Protein AF-A0A3S3P774-F1 (afdb_monomer)

Organism: NCBI:txid1965070

Foldseek 3Di:
DWDADVVDPPDTDDDDPDDDDDDPVVVVVVQVVLVPDPSRPDDDD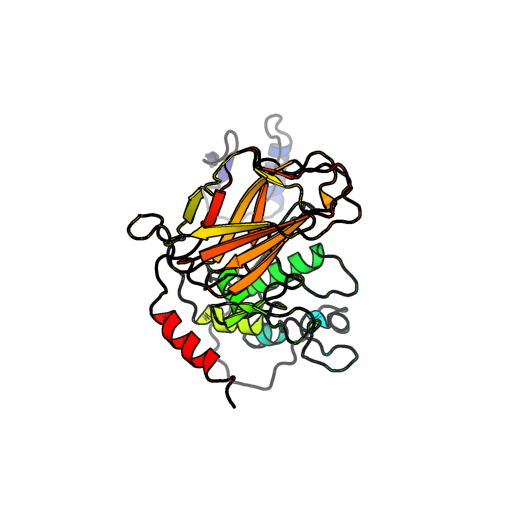DDDDDDDDDDDDPDDDDDDDPDDDPDPCVQVPCQQQNQDVPRDRLLHQNVVVLVSVVQDLPPPDQDQDDDPDDPPDLADRPDVPDDVSVSVVVVSVLVSSLPPAPPQLVLQQPQADAVNDDPPAWDAALQRQIQHQNRGRHHNHSNSSNVQSVVDDHADDKAKDKDWQDDPDAFPKDDDQDKDKRKDFDAQCPPDPRRDFFFQKKKKFFDKFKQAQLQKWKWKAAPSRDIDTQDHRDPPRRDRRHDDRDIGMDRSNGGHGRGTMMIMIIHGDDDNPIIMTGHDTIMIMTMDHNDGDPVVVVVSVVVVVVPPD

Structure (mmCIF, N/CA/C/O backbone):
data_AF-A0A3S3P774-F1
#
_entry.id   AF-A0A3S3P774-F1
#
loop_
_atom_site.group_PDB
_atom_site.id
_atom_site.type_symbol
_atom_site.label_atom_id
_atom_site.label_alt_id
_atom_site.label_comp_id
_atom_site.label_asym_id
_atom_site.label_entity_id
_atom_site.label_seq_id
_atom_site.pdbx_PDB_ins_code
_atom_site.Cartn_x
_atom_site.Cartn_y
_atom_site.Cartn_z
_atom_site.occupancy
_atom_site.B_iso_or_equiv
_atom_site.auth_seq_id
_atom_site.auth_comp_id
_atom_site.auth_asym_id
_atom_site.auth_atom_id
_atom_site.pdbx_PDB_model_num
ATOM 1 N N . MET A 1 1 ? 1.856 39.218 37.679 1.00 55.34 1 MET A N 1
ATOM 2 C CA . MET A 1 1 ? 3.284 38.903 37.472 1.00 55.34 1 MET A CA 1
ATOM 3 C C . MET A 1 1 ? 3.454 38.393 36.047 1.00 55.34 1 MET A C 1
ATOM 5 O O . MET A 1 1 ? 2.586 37.655 35.592 1.00 55.34 1 MET A O 1
ATOM 9 N N . ALA A 1 2 ? 4.490 38.834 35.331 1.00 65.19 2 ALA A N 1
ATOM 10 C CA . ALA A 1 2 ? 4.784 38.365 33.977 1.00 65.19 2 ALA A CA 1
ATOM 11 C C . ALA A 1 2 ? 5.703 37.142 34.055 1.00 65.19 2 ALA A C 1
ATOM 13 O O . ALA A 1 2 ? 6.730 37.198 34.728 1.00 65.19 2 ALA A O 1
ATOM 14 N N . ARG A 1 3 ? 5.339 36.048 33.389 1.00 70.31 3 ARG A N 1
ATOM 15 C CA . ARG A 1 3 ? 6.152 34.834 33.283 1.00 70.31 3 ARG A CA 1
ATOM 16 C C . ARG A 1 3 ? 6.437 34.571 31.811 1.00 70.31 3 ARG A C 1
ATOM 18 O O . ARG A 1 3 ? 5.506 34.553 31.014 1.00 70.31 3 ARG A O 1
ATOM 25 N N . GLN A 1 4 ? 7.704 34.391 31.448 1.00 67.25 4 GLN A N 1
ATOM 26 C CA . GLN A 1 4 ? 8.062 34.028 30.078 1.00 67.25 4 GLN A CA 1
ATOM 27 C C . GLN A 1 4 ? 7.538 32.626 29.763 1.00 67.25 4 GLN A C 1
ATOM 29 O O . GLN A 1 4 ? 7.658 31.727 30.600 1.00 67.25 4 GLN A O 1
ATOM 34 N N . ILE A 1 5 ? 6.948 32.453 28.582 1.00 72.75 5 ILE A N 1
ATOM 35 C CA . ILE A 1 5 ? 6.511 31.139 28.114 1.00 72.75 5 ILE A CA 1
ATOM 36 C C . ILE A 1 5 ? 7.769 30.378 27.677 1.00 72.75 5 ILE A C 1
ATOM 38 O O . ILE A 1 5 ? 8.476 30.878 26.799 1.00 72.75 5 ILE A O 1
ATOM 42 N N . PRO A 1 6 ? 8.091 29.224 28.288 1.00 62.66 6 PRO A N 1
ATOM 43 C CA . PRO A 1 6 ? 9.372 28.554 28.070 1.00 62.66 6 PRO A CA 1
ATOM 44 C C . PRO A 1 6 ? 9.648 28.211 26.604 1.00 62.66 6 PRO A C 1
ATOM 46 O O . PRO A 1 6 ? 10.793 28.304 26.174 1.00 62.66 6 PRO A O 1
ATOM 49 N N . GLU A 1 7 ? 8.617 27.862 25.828 1.00 72.06 7 GLU A N 1
ATOM 50 C CA . GLU A 1 7 ? 8.780 27.477 24.423 1.00 72.06 7 GLU A CA 1
ATOM 51 C C . GLU A 1 7 ? 8.963 28.662 23.456 1.00 72.06 7 GLU A C 1
ATOM 53 O O . GLU A 1 7 ? 9.273 28.444 22.285 1.00 72.06 7 GLU A O 1
ATOM 58 N N . PHE A 1 8 ? 8.788 29.914 23.906 1.00 65.44 8 PHE A N 1
ATOM 59 C CA . PHE A 1 8 ? 8.787 31.083 23.022 1.00 65.44 8 PHE A CA 1
ATOM 60 C C . PHE A 1 8 ? 9.627 32.242 23.574 1.00 65.44 8 PHE A C 1
ATOM 62 O O . PHE A 1 8 ? 9.262 32.931 24.533 1.00 65.44 8 PHE A O 1
ATOM 69 N N . GLU A 1 9 ? 10.744 32.535 22.904 1.00 64.00 9 GLU A N 1
ATOM 70 C CA . GLU A 1 9 ? 11.527 33.733 23.202 1.00 64.00 9 GLU A CA 1
ATOM 71 C C . GLU A 1 9 ? 10.686 35.002 22.993 1.00 64.00 9 GLU A C 1
ATOM 73 O O . GLU A 1 9 ? 9.951 35.142 22.012 1.00 64.00 9 GLU A O 1
ATOM 78 N N . ARG A 1 10 ? 10.793 35.941 23.942 1.00 68.62 10 ARG A N 1
ATOM 79 C CA . ARG A 1 10 ? 10.091 37.240 23.952 1.00 68.62 10 ARG A CA 1
ATOM 80 C C . ARG A 1 10 ? 8.559 37.177 24.070 1.00 68.62 10 ARG A C 1
ATOM 82 O O . ARG A 1 10 ? 7.903 38.186 23.817 1.00 68.62 10 ARG A O 1
ATOM 89 N N . HIS A 1 11 ? 7.991 36.050 24.499 1.00 66.12 11 HIS A N 1
ATOM 90 C CA . HIS A 1 11 ? 6.559 35.926 24.789 1.00 66.12 11 HIS A CA 1
ATOM 91 C C . HIS A 1 11 ? 6.326 35.717 26.286 1.00 66.12 11 HIS A C 1
ATOM 93 O O . HIS A 1 11 ? 6.968 34.881 26.922 1.00 66.12 11 HIS A O 1
ATOM 99 N N . TYR A 1 12 ? 5.396 36.482 26.857 1.00 74.81 12 TYR A N 1
ATOM 100 C CA . TYR A 1 12 ? 5.149 36.506 28.296 1.00 74.81 12 TYR A CA 1
ATOM 101 C C . TYR A 1 12 ? 3.659 36.355 28.589 1.00 74.81 12 TYR A C 1
ATOM 103 O O . TYR A 1 12 ? 2.824 37.030 27.990 1.00 74.81 12 TYR A O 1
ATOM 111 N N . THR A 1 13 ? 3.332 35.498 29.552 1.00 62.25 13 THR A N 1
ATOM 112 C CA . THR A 1 13 ? 1.992 35.383 30.125 1.00 62.25 13 THR A CA 1
ATOM 113 C C . THR A 1 13 ? 1.919 36.220 31.391 1.00 62.25 13 THR A C 1
ATOM 115 O O . THR A 1 13 ? 2.748 36.092 32.294 1.00 62.25 13 THR A O 1
ATOM 118 N N . PHE A 1 14 ? 0.899 37.063 31.488 1.00 63.69 14 PHE A N 1
ATOM 119 C CA . PHE A 1 14 ? 0.634 37.850 32.684 1.00 63.69 14 PHE A CA 1
ATOM 120 C C . PHE A 1 14 ? -0.453 37.156 33.498 1.00 63.69 14 PHE A C 1
ATOM 122 O O . PHE A 1 14 ? -1.590 37.049 33.053 1.00 63.69 14 PHE A O 1
ATOM 129 N N . VAL A 1 15 ? -0.106 36.683 34.697 1.00 57.94 15 VAL A N 1
ATOM 130 C CA . VAL A 1 15 ? -1.065 36.042 35.612 1.00 57.94 15 VAL A CA 1
ATOM 131 C C . VAL A 1 15 ? -1.220 36.896 36.871 1.00 57.94 15 VAL A C 1
ATOM 133 O O . VAL A 1 15 ? -0.237 37.415 37.416 1.00 57.94 15 VAL A O 1
ATOM 136 N N . LYS A 1 16 ? -2.466 37.088 37.319 1.00 52.50 16 LYS A N 1
ATOM 137 C CA . LYS A 1 16 ? -2.809 37.819 38.550 1.00 52.50 16 LYS A CA 1
ATOM 138 C C . LYS A 1 16 ? -2.574 36.925 39.775 1.00 52.50 16 LYS A C 1
ATOM 140 O O . LYS A 1 16 ? -2.867 35.739 39.733 1.00 52.50 16 LYS A O 1
ATOM 145 N N . LEU A 1 17 ? -2.078 37.508 40.868 1.00 51.59 17 LEU A N 1
ATOM 146 C CA . LEU A 1 17 ? -1.785 36.807 42.129 1.00 51.59 17 LEU A CA 1
ATOM 147 C C . LEU A 1 17 ? -2.941 36.844 43.154 1.00 51.59 17 LEU A C 1
ATOM 149 O O . LEU A 1 17 ? -2.740 36.442 44.292 1.00 51.59 17 LEU A O 1
ATOM 153 N N . SER A 1 18 ? -4.147 37.310 42.799 1.00 46.97 18 SER A N 1
ATOM 154 C CA . SER A 1 18 ? -5.275 37.345 43.747 1.00 46.97 18 SER A CA 1
ATOM 155 C C . SER A 1 18 ? -6.658 37.144 43.115 1.00 46.97 18 SER A C 1
ATOM 157 O O . SER A 1 18 ? -7.009 37.726 42.081 1.00 46.97 18 SER A O 1
ATOM 159 N N . SER A 1 19 ? -7.434 36.296 43.791 1.00 48.59 19 SER A N 1
ATOM 160 C CA . SER A 1 19 ? -8.770 35.789 43.479 1.00 48.59 19 SER A CA 1
ATOM 161 C C . SER A 1 19 ? -9.869 36.792 43.843 1.00 48.59 19 SER A C 1
ATOM 163 O O . SER A 1 19 ? -10.338 36.840 44.975 1.00 48.59 19 SER A O 1
ATOM 165 N N . GLY A 1 20 ? -10.290 37.589 42.866 1.00 47.41 20 GLY A N 1
ATOM 166 C CA . GLY A 1 20 ? -11.492 38.420 42.946 1.00 47.41 20 GLY A CA 1
ATOM 167 C C . GLY A 1 20 ? -11.932 38.798 41.536 1.00 47.41 20 GLY A C 1
ATOM 168 O O . GLY A 1 20 ? -11.105 39.313 40.770 1.00 47.41 20 GLY A O 1
ATOM 169 N N . SER A 1 21 ? -13.182 38.477 41.181 1.00 43.91 21 SER A N 1
ATOM 170 C CA . SER A 1 21 ? -13.766 38.743 39.861 1.00 43.91 21 SER A CA 1
ATOM 171 C C . SER A 1 21 ? -13.941 40.244 39.654 1.00 43.91 21 SER A C 1
ATOM 173 O O . SER A 1 21 ? -14.474 40.926 40.526 1.00 43.91 21 SER A O 1
ATOM 175 N N . ARG A 1 22 ? -13.505 40.755 38.502 1.00 49.81 22 ARG A N 1
ATOM 176 C CA . ARG A 1 22 ? -13.754 42.140 38.083 1.00 49.81 22 ARG A CA 1
ATOM 177 C C . ARG A 1 22 ? -14.775 42.169 36.950 1.00 49.81 22 ARG A C 1
ATOM 179 O O . ARG A 1 22 ? -14.773 41.268 36.114 1.00 49.81 22 ARG A O 1
ATOM 186 N N . ASN A 1 23 ? -15.606 43.210 36.945 1.00 48.81 23 ASN A N 1
ATOM 187 C CA . ASN A 1 23 ? -16.561 43.520 35.881 1.00 48.81 23 ASN A CA 1
ATOM 188 C C . ASN A 1 23 ? -15.828 43.882 34.574 1.00 48.81 23 ASN A C 1
ATOM 190 O O . ASN A 1 23 ? -14.732 44.443 34.607 1.00 48.81 23 ASN A O 1
ATOM 194 N N . GLU A 1 24 ? -16.453 43.584 33.430 1.00 46.44 24 GLU A N 1
ATOM 195 C CA . GLU A 1 24 ? -15.897 43.748 32.070 1.00 46.44 24 GLU A CA 1
ATOM 196 C C . GLU A 1 24 ? -15.331 45.147 31.768 1.00 46.44 24 GLU A C 1
ATOM 198 O O . GLU A 1 24 ? -14.384 45.273 30.990 1.00 46.44 24 GLU A O 1
ATOM 203 N N . SER A 1 25 ? -15.838 46.197 32.416 1.00 47.88 25 SER A N 1
ATOM 204 C CA . SER A 1 25 ? -15.388 47.576 32.203 1.00 47.88 25 SER A CA 1
ATOM 205 C C . SER A 1 25 ? -13.931 47.825 32.623 1.00 47.88 25 SER A C 1
ATOM 207 O O . SER A 1 25 ? -13.221 48.548 31.925 1.00 47.88 25 SER A O 1
ATOM 209 N N . GLU A 1 26 ? -13.434 47.177 33.686 1.00 50.12 26 GLU A N 1
ATOM 210 C CA . GLU A 1 26 ? -12.048 47.345 34.169 1.00 50.12 26 GLU A CA 1
ATOM 211 C C . GLU A 1 26 ? -11.008 46.576 33.325 1.00 50.12 26 GLU A C 1
ATOM 213 O O . GLU A 1 26 ? -9.809 46.855 33.400 1.00 50.12 26 GLU A O 1
ATOM 218 N N . ILE A 1 27 ? -11.444 45.601 32.516 1.00 53.09 27 ILE A N 1
ATOM 219 C CA . ILE A 1 27 ? -10.574 44.779 31.654 1.00 53.09 27 ILE A CA 1
ATOM 220 C C . ILE A 1 27 ? -10.179 45.538 30.374 1.00 53.09 27 ILE A C 1
ATOM 222 O O . ILE A 1 27 ? -9.081 45.321 29.840 1.00 53.09 27 ILE A O 1
ATOM 226 N N . SER A 1 28 ? -11.041 46.445 29.900 1.00 55.66 28 SER A N 1
ATOM 227 C CA . SER A 1 28 ? -10.775 47.244 28.695 1.00 55.66 28 SER A CA 1
ATOM 228 C C . SER A 1 28 ? -9.602 48.210 28.895 1.00 55.66 28 SER A C 1
ATOM 230 O O . SER A 1 28 ? -8.653 48.181 28.114 1.00 55.66 28 SER A O 1
ATOM 232 N N . ASP A 1 29 ? -9.568 48.938 30.015 1.00 57.09 29 ASP A N 1
ATOM 233 C CA . ASP A 1 29 ? -8.607 50.024 30.245 1.00 57.09 29 ASP A CA 1
ATOM 234 C C . ASP A 1 29 ? -7.144 49.533 30.313 1.00 57.09 29 ASP A C 1
ATOM 236 O O . ASP A 1 29 ? -6.229 50.123 29.736 1.00 57.09 29 ASP A O 1
ATOM 240 N N . TYR A 1 30 ? -6.899 48.375 30.936 1.00 60.09 30 TYR A N 1
ATOM 241 C CA . TYR A 1 30 ? -5.551 47.790 30.989 1.00 60.09 30 TYR A CA 1
ATOM 242 C C . TYR A 1 30 ? -5.101 47.215 29.638 1.00 60.09 30 TYR A C 1
ATOM 244 O O . TYR A 1 30 ? -3.937 47.334 29.248 1.00 60.09 30 TYR A O 1
ATOM 252 N N . SER A 1 31 ? -6.029 46.607 28.903 1.00 61.69 31 SER A N 1
ATOM 253 C CA . SER A 1 31 ? -5.743 46.003 27.600 1.00 61.69 31 SER A CA 1
ATOM 254 C C . SER A 1 31 ? -5.515 47.059 26.524 1.00 61.69 31 SER A C 1
ATOM 256 O O . SER A 1 31 ? -4.662 46.883 25.656 1.00 61.69 31 SER A O 1
ATOM 258 N N . ASP A 1 32 ? -6.220 48.185 26.611 1.00 65.69 32 ASP A N 1
ATOM 259 C CA . ASP A 1 32 ? -6.052 49.312 25.700 1.00 65.69 32 ASP A CA 1
ATOM 260 C C . ASP A 1 32 ? -4.733 50.048 25.943 1.00 65.69 32 ASP A C 1
ATOM 262 O O . ASP A 1 32 ? -4.097 50.500 24.989 1.00 65.69 32 ASP A O 1
ATOM 266 N N . ARG A 1 33 ? -4.249 50.094 27.192 1.00 69.69 33 ARG A N 1
ATOM 267 C CA . ARG A 1 33 ? -2.889 50.564 27.499 1.00 69.69 33 ARG A CA 1
ATOM 268 C C . ARG A 1 33 ? -1.814 49.655 26.903 1.00 69.69 33 ARG A C 1
ATOM 270 O O . ARG A 1 33 ? -0.844 50.165 26.353 1.00 69.69 33 ARG A O 1
ATOM 277 N N . LEU A 1 34 ? -1.999 48.333 26.957 1.00 67.44 34 LEU A N 1
ATOM 278 C CA . LEU A 1 34 ? -1.062 47.368 26.368 1.00 67.44 34 LEU A CA 1
ATOM 279 C C . LEU A 1 34 ? -1.058 47.405 24.836 1.00 67.44 34 LEU A C 1
ATOM 281 O O . LEU A 1 34 ? 0.006 47.311 24.237 1.00 67.44 34 LEU A O 1
ATOM 285 N N . LYS A 1 35 ? -2.217 47.593 24.194 1.00 70.00 35 LYS A N 1
ATOM 286 C CA . LYS A 1 35 ? -2.303 47.776 22.733 1.00 70.00 35 LYS A CA 1
ATOM 287 C C . LYS A 1 35 ? -1.605 49.050 22.245 1.00 70.00 35 LYS A C 1
ATOM 289 O O . LYS A 1 35 ? -1.215 49.111 21.085 1.00 70.00 35 LYS A O 1
ATOM 294 N N . LYS A 1 36 ? -1.482 50.068 23.102 1.00 72.31 36 LYS A N 1
ATOM 295 C CA . LYS A 1 36 ? -0.839 51.352 22.781 1.00 72.31 36 LYS A CA 1
ATOM 296 C C . LYS A 1 36 ? 0.671 51.366 23.051 1.00 72.31 36 LYS A C 1
ATOM 298 O O . LYS A 1 36 ? 1.331 52.328 22.668 1.00 72.31 36 LYS A O 1
ATOM 303 N N . ASP A 1 37 ? 1.225 50.343 23.700 1.00 74.81 37 ASP A N 1
ATOM 304 C CA . ASP A 1 37 ? 2.660 50.268 23.980 1.00 74.81 37 ASP A CA 1
ATOM 305 C C . ASP A 1 37 ? 3.438 49.839 22.725 1.00 74.81 37 ASP A C 1
ATOM 307 O O . ASP A 1 37 ? 3.196 48.779 22.149 1.00 74.81 37 ASP A O 1
ATOM 311 N N . VAL A 1 38 ? 4.419 50.651 22.321 1.00 73.62 38 VAL A N 1
ATOM 312 C CA . VAL A 1 38 ? 5.233 50.469 21.104 1.00 73.62 38 VAL A CA 1
ATOM 313 C C . VAL A 1 38 ? 6.001 49.137 21.100 1.00 73.62 38 VAL A C 1
ATOM 315 O O . VAL A 1 38 ? 6.367 48.627 20.041 1.00 73.62 38 VAL A O 1
ATOM 318 N N . LYS A 1 39 ? 6.248 48.543 22.275 1.00 73.19 39 LYS A N 1
ATOM 319 C CA . LYS A 1 39 ? 6.945 47.253 22.401 1.00 73.19 39 LYS A CA 1
ATOM 320 C C . LYS A 1 39 ? 6.016 46.042 22.253 1.00 73.19 39 LYS A C 1
ATOM 322 O O . LYS A 1 39 ? 6.512 44.922 22.116 1.00 73.19 39 LYS A O 1
ATOM 327 N N . VAL A 1 40 ? 4.697 46.234 22.266 1.00 67.81 40 VAL A N 1
ATOM 328 C CA . VAL A 1 40 ? 3.702 45.156 22.220 1.00 67.81 40 VAL A CA 1
ATOM 329 C C . VAL A 1 40 ? 3.176 44.995 20.795 1.00 67.81 40 VAL A C 1
ATOM 331 O O . VAL A 1 40 ? 2.468 45.844 20.270 1.00 67.81 40 VAL A O 1
ATOM 334 N N . LYS A 1 41 ? 3.508 43.869 20.151 1.00 69.38 41 LYS A N 1
ATOM 335 C CA . LYS A 1 41 ? 3.099 43.607 18.758 1.00 69.38 41 LYS A CA 1
ATOM 336 C C . LYS A 1 41 ? 1.642 43.156 18.610 1.00 69.38 41 LYS A C 1
ATOM 338 O O . LYS A 1 41 ? 1.055 43.371 17.555 1.00 69.38 41 LYS A O 1
ATOM 343 N N . LYS A 1 42 ? 1.078 42.476 19.617 1.00 66.00 42 LYS A N 1
ATOM 344 C CA . LYS A 1 42 ? -0.280 41.910 19.568 1.00 66.00 42 LYS A CA 1
ATOM 345 C C . LYS A 1 42 ? -0.803 41.597 20.974 1.00 66.00 42 LYS A C 1
ATOM 347 O O . LYS A 1 42 ? -0.035 41.149 21.821 1.00 66.00 42 LYS A O 1
ATOM 352 N N . VAL A 1 43 ? -2.105 41.793 21.193 1.00 66.19 43 VAL A N 1
ATOM 353 C CA . VAL A 1 43 ? -2.821 41.446 22.434 1.00 66.19 43 VAL A CA 1
ATOM 354 C C . VAL A 1 43 ? -4.122 40.730 22.063 1.00 66.19 43 VAL A C 1
ATOM 356 O O . VAL A 1 43 ? -4.907 41.274 21.288 1.00 66.19 43 VAL A O 1
ATOM 359 N N . GLU A 1 44 ? -4.359 39.536 22.609 1.00 62.75 44 GLU A N 1
ATOM 360 C CA . GLU A 1 44 ? -5.592 38.753 22.421 1.00 62.75 44 GLU A CA 1
ATOM 361 C C . GLU A 1 44 ? -6.145 38.278 23.771 1.00 62.75 44 GLU A C 1
ATOM 363 O O . GLU A 1 44 ? -5.382 37.915 24.668 1.00 62.75 44 GLU A O 1
ATOM 368 N N . TYR A 1 45 ? -7.473 38.275 23.912 1.00 59.22 45 TYR A N 1
ATOM 369 C CA . TYR A 1 45 ? -8.152 37.766 25.105 1.00 59.22 45 TYR A CA 1
ATOM 370 C C . TYR A 1 45 ? -8.356 36.255 25.008 1.00 59.22 45 TYR A C 1
ATOM 372 O O . TYR A 1 45 ? -8.808 35.753 23.981 1.00 59.22 45 TYR A O 1
ATOM 380 N N . GLN A 1 46 ? -8.093 35.537 26.098 1.00 49.97 46 GLN A N 1
ATOM 381 C CA . GLN A 1 46 ? -8.481 34.134 26.225 1.00 49.97 46 GLN A CA 1
ATOM 382 C C . GLN A 1 46 ? -9.815 34.034 26.968 1.00 49.97 46 GLN A C 1
ATOM 384 O O . GLN A 1 46 ? -9.932 34.498 28.102 1.00 49.97 46 GLN A O 1
ATOM 389 N N . THR A 1 47 ? -10.818 33.416 26.348 1.00 48.50 47 THR A N 1
ATOM 390 C CA . THR A 1 47 ? -12.080 33.047 27.000 1.00 48.50 47 THR A CA 1
ATOM 391 C C . THR A 1 47 ? -11.973 31.650 27.606 1.00 48.50 47 THR A C 1
ATOM 393 O O . THR A 1 47 ? -11.519 30.699 26.969 1.00 48.50 47 THR A O 1
ATOM 396 N N . GLN A 1 48 ? -12.392 31.514 28.864 1.00 43.38 48 GLN A N 1
ATOM 397 C CA . GLN A 1 48 ? -12.428 30.227 29.550 1.00 43.38 48 GLN A CA 1
ATOM 398 C C . GLN A 1 48 ? -13.600 29.389 29.019 1.00 43.38 48 GLN A C 1
ATOM 400 O O . GLN A 1 48 ? -14.760 29.747 29.205 1.00 43.38 48 GLN A O 1
ATOM 405 N N . VAL A 1 49 ? -13.310 28.248 28.391 1.00 48.91 49 VAL A N 1
ATOM 406 C CA . VAL A 1 49 ? -14.335 27.259 28.022 1.00 48.91 49 VAL A CA 1
ATOM 407 C C . VAL A 1 49 ? -14.632 26.396 29.249 1.00 48.91 49 VAL A C 1
ATOM 409 O O . VAL A 1 49 ? -13.789 25.613 29.689 1.00 48.91 49 VAL A O 1
ATOM 412 N N . VAL A 1 50 ? -15.821 26.550 29.833 1.00 38.91 50 VAL A N 1
ATOM 413 C CA . VAL A 1 50 ? -16.256 25.756 30.992 1.00 38.91 50 VAL A CA 1
ATOM 414 C C . VAL A 1 50 ? -16.820 24.421 30.507 1.00 38.91 50 VAL A C 1
ATOM 416 O O . VAL A 1 50 ? -17.773 24.373 29.734 1.00 38.91 50 VAL A O 1
ATOM 419 N N . ARG A 1 51 ? -16.219 23.317 30.959 1.00 44.19 51 ARG A N 1
ATOM 420 C CA . ARG A 1 51 ? -16.649 21.955 30.626 1.00 44.19 51 ARG A CA 1
ATOM 421 C C . ARG A 1 51 ? -17.699 21.481 31.630 1.00 44.19 51 ARG A C 1
ATOM 423 O O . ARG A 1 51 ? -17.362 21.200 32.778 1.00 44.19 51 ARG A O 1
ATOM 430 N N . GLU A 1 52 ? -18.947 21.321 31.198 1.00 37.72 52 GLU A N 1
ATOM 431 C CA . GLU A 1 52 ? -19.949 20.583 31.977 1.00 37.72 52 GLU A CA 1
ATOM 432 C C . GLU A 1 52 ? -19.648 19.077 31.940 1.00 37.72 52 GLU A C 1
ATOM 434 O O . GLU A 1 52 ? -19.627 18.444 30.881 1.00 37.72 52 GLU A O 1
ATOM 439 N N . LYS A 1 53 ? -19.433 18.474 33.115 1.00 35.34 53 LYS A N 1
ATOM 440 C CA . LYS A 1 53 ? -19.507 17.018 33.279 1.00 35.34 53 LYS A CA 1
ATOM 441 C C . LYS A 1 53 ? -20.979 16.625 33.376 1.00 35.34 53 LYS A C 1
ATOM 443 O O . LYS A 1 53 ? -21.626 16.941 34.370 1.00 35.34 53 LYS A O 1
ATOM 448 N N . ARG A 1 54 ? -21.501 15.888 32.390 1.00 40.19 54 ARG A N 1
ATOM 449 C CA . ARG A 1 54 ? -22.792 15.209 32.556 1.00 40.19 54 ARG A CA 1
ATOM 450 C C . ARG A 1 54 ? -22.632 14.007 33.484 1.00 40.19 54 ARG A C 1
ATOM 452 O O . ARG A 1 54 ? -21.721 13.197 33.342 1.00 40.19 54 ARG A O 1
ATOM 459 N N . VAL A 1 55 ? -23.521 13.997 34.465 1.00 38.81 55 VAL A N 1
ATOM 460 C CA . VAL A 1 55 ? -23.631 13.104 35.615 1.00 38.81 55 VAL A CA 1
ATOM 461 C C . VAL A 1 55 ? -23.988 11.677 35.179 1.00 38.81 55 VAL A C 1
ATOM 463 O O . VAL A 1 55 ? -24.674 11.481 34.178 1.00 38.81 55 VAL A O 1
ATOM 466 N N . ASN A 1 56 ? -23.523 10.696 35.960 1.00 40.34 56 ASN A N 1
ATOM 467 C CA . ASN A 1 56 ? -23.919 9.287 35.911 1.00 40.34 56 ASN A CA 1
ATOM 468 C C . ASN A 1 56 ? -25.427 9.106 35.684 1.00 40.34 56 ASN A C 1
ATOM 470 O O . ASN A 1 56 ? -26.244 9.591 36.463 1.00 40.34 56 ASN A O 1
ATOM 474 N N . GLY A 1 57 ? -25.775 8.315 34.673 1.00 34.91 57 GLY A N 1
ATOM 475 C CA . GLY A 1 57 ? -27.147 7.919 34.392 1.00 34.91 57 GLY A CA 1
ATOM 476 C C . GLY A 1 57 ? -27.184 6.654 33.550 1.00 34.91 57 GLY A C 1
ATOM 477 O O . GLY A 1 57 ? -27.460 6.707 32.358 1.00 34.91 57 GLY A O 1
ATOM 478 N N . TYR A 1 58 ? -26.920 5.503 34.173 1.00 40.84 58 TYR A N 1
ATOM 479 C CA . TYR A 1 58 ? -27.467 4.239 33.685 1.00 40.84 58 TYR A CA 1
ATOM 480 C C . TYR A 1 58 ? -28.996 4.338 33.780 1.00 40.84 58 TYR A C 1
ATOM 482 O O . TYR A 1 58 ? -29.584 4.040 34.817 1.00 40.84 58 TYR A O 1
ATOM 490 N N . THR A 1 59 ? -29.656 4.776 32.711 1.00 35.03 59 THR A N 1
ATOM 491 C CA . THR A 1 59 ? -31.116 4.725 32.600 1.00 35.03 59 THR A CA 1
ATOM 492 C C . THR A 1 59 ? -31.528 3.967 31.344 1.00 35.03 59 THR A C 1
ATOM 494 O O . THR A 1 59 ? -31.387 4.418 30.216 1.00 35.03 59 THR A O 1
ATOM 497 N N . LYS A 1 60 ? -32.027 2.756 31.616 1.00 34.22 60 LYS A N 1
ATOM 498 C CA . LYS A 1 60 ? -33.062 1.988 30.911 1.00 34.22 60 LYS A CA 1
ATOM 499 C C . LYS A 1 60 ? -33.137 2.138 29.385 1.00 34.22 60 LYS A C 1
ATOM 501 O O . LYS A 1 60 ? -33.642 3.120 28.852 1.00 34.22 60 LYS A O 1
ATOM 506 N N . ARG A 1 61 ? -32.806 1.020 28.721 1.00 48.22 61 ARG A N 1
ATOM 507 C CA . ARG A 1 61 ? -33.300 0.606 27.397 1.00 48.22 61 ARG A CA 1
ATOM 508 C C . ARG A 1 61 ? -34.721 1.130 27.150 1.00 48.22 61 ARG A C 1
ATOM 510 O O . ARG A 1 61 ? -35.682 0.602 27.703 1.00 48.22 61 ARG A O 1
ATOM 517 N N . SER A 1 62 ? -34.850 2.123 26.280 1.00 37.41 62 SER A N 1
ATOM 518 C CA . SER A 1 62 ? -36.116 2.477 25.651 1.00 37.41 62 SER A CA 1
ATOM 519 C C . SER A 1 62 ? -35.861 2.743 24.167 1.00 37.41 62 SER A C 1
ATOM 521 O O . SER A 1 62 ? -34.911 3.428 23.811 1.00 37.41 62 SER A O 1
ATOM 523 N N . ARG A 1 63 ? -36.658 2.055 23.339 1.00 40.38 63 ARG A N 1
ATOM 524 C CA . ARG A 1 63 ? -36.969 2.270 21.914 1.00 40.38 63 ARG A CA 1
ATOM 525 C C . ARG A 1 63 ? -35.904 2.983 21.070 1.00 40.38 63 ARG A C 1
ATOM 527 O O . ARG A 1 63 ? -35.734 4.184 21.187 1.00 40.38 63 ARG A O 1
ATOM 534 N N . ALA A 1 64 ? -35.297 2.219 20.155 1.00 45.41 64 ALA A N 1
ATOM 535 C CA . ALA A 1 64 ? -34.583 2.656 18.950 1.00 45.41 64 ALA A CA 1
ATOM 536 C C . ALA A 1 64 ? -34.665 4.172 18.679 1.00 45.41 64 ALA A C 1
ATOM 538 O O . ALA A 1 64 ? -35.591 4.647 18.019 1.00 45.41 64 ALA A O 1
ATOM 539 N N . ASN A 1 65 ? -33.699 4.927 19.211 1.00 45.91 65 ASN A N 1
ATOM 540 C CA . ASN A 1 65 ? -33.606 6.360 18.974 1.00 45.91 65 ASN A CA 1
ATOM 541 C C . ASN A 1 65 ? -33.420 6.586 17.473 1.00 45.91 65 ASN A C 1
ATOM 543 O O . ASN A 1 65 ? -32.394 6.230 16.888 1.00 45.91 65 ASN A O 1
ATOM 547 N N . LYS A 1 66 ? -34.435 7.178 16.845 1.00 51.41 66 LYS A N 1
ATOM 548 C CA . LYS A 1 66 ? -34.320 7.783 15.525 1.00 51.41 66 LYS A CA 1
ATOM 549 C C . LYS A 1 66 ? -33.287 8.898 15.672 1.00 51.41 66 LYS A C 1
ATOM 551 O O . LYS A 1 66 ? -33.582 9.918 16.286 1.00 51.41 66 LYS A O 1
ATOM 556 N N . ILE A 1 67 ? -32.063 8.667 15.200 1.00 58.25 67 ILE A N 1
ATOM 557 C CA . ILE A 1 67 ? -31.018 9.688 15.245 1.00 58.25 67 ILE A CA 1
ATOM 558 C C . ILE A 1 67 ? -31.512 10.856 14.382 1.00 58.25 67 ILE A C 1
ATOM 560 O O . ILE A 1 67 ? -31.687 10.700 13.173 1.00 58.25 67 ILE A O 1
ATOM 564 N N . SER A 1 68 ? -31.843 11.986 15.011 1.00 59.22 68 SER A N 1
ATOM 565 C CA . SER A 1 68 ? -32.239 13.211 14.318 1.00 59.22 68 SER A CA 1
ATOM 566 C C . SER A 1 68 ? -31.004 14.074 14.107 1.00 59.22 68 SER A C 1
ATOM 568 O O . SER A 1 68 ? -30.376 14.494 15.079 1.00 59.22 68 SER A O 1
ATOM 570 N N . PHE A 1 69 ? -30.672 14.347 12.851 1.00 64.75 69 PHE A N 1
ATOM 571 C CA . PHE A 1 69 ? -29.574 15.237 12.492 1.00 64.75 69 PHE A CA 1
ATOM 572 C C . PHE A 1 69 ? -30.103 16.653 12.308 1.00 64.75 69 PHE A C 1
ATOM 574 O O . PHE A 1 69 ? -31.159 16.844 11.710 1.00 64.75 69 PHE A O 1
ATOM 581 N N . ASN A 1 70 ? -29.361 17.639 12.809 1.00 65.31 70 ASN A N 1
ATOM 582 C CA . ASN A 1 70 ? -29.614 19.064 12.579 1.00 65.31 70 ASN A CA 1
ATOM 583 C C . ASN A 1 70 ? -29.052 19.551 11.228 1.00 65.31 70 ASN A C 1
ATOM 585 O O . ASN A 1 70 ? -28.934 20.753 11.012 1.00 65.31 70 ASN A O 1
ATOM 589 N N . ASP A 1 71 ? -28.694 18.623 10.341 1.00 63.25 71 ASP A N 1
ATOM 590 C CA . ASP A 1 71 ? -28.214 18.895 8.992 1.00 63.25 71 ASP A CA 1
ATOM 591 C C . ASP A 1 71 ? -29.391 18.818 8.006 1.00 63.25 71 ASP A C 1
ATOM 593 O O . ASP A 1 71 ? -29.971 17.753 7.775 1.00 63.25 71 ASP A O 1
ATOM 597 N N . GLU A 1 72 ? -29.746 19.956 7.410 1.00 71.06 72 GLU A N 1
ATOM 598 C CA . GLU A 1 72 ? -30.834 20.074 6.430 1.00 71.06 72 GLU A CA 1
ATOM 599 C C . GLU A 1 72 ? -30.607 19.211 5.175 1.00 71.06 72 GLU A C 1
ATOM 601 O O . GLU A 1 72 ? -31.562 18.775 4.516 1.00 71.06 72 GLU A O 1
ATOM 606 N N . LEU A 1 73 ? -29.341 18.920 4.857 1.00 68.19 73 LEU A N 1
ATOM 607 C CA . LEU A 1 73 ? -28.925 18.098 3.727 1.00 68.19 73 LEU A CA 1
ATOM 608 C C . LEU A 1 73 ? -28.725 16.627 4.103 1.00 68.19 73 LEU A C 1
ATOM 610 O O . LEU A 1 73 ? -28.397 15.835 3.219 1.00 68.19 73 LEU A O 1
ATOM 614 N N . TRP A 1 74 ? -28.987 16.220 5.352 1.00 69.12 74 TRP A N 1
ATOM 615 C CA . TRP A 1 74 ? -28.830 14.836 5.820 1.00 69.12 74 TRP A CA 1
ATOM 616 C C . TRP A 1 74 ? -29.488 13.806 4.887 1.00 69.12 74 TRP A C 1
ATOM 618 O O . TRP A 1 74 ? -28.903 12.780 4.541 1.00 69.12 74 TRP A O 1
ATOM 628 N N . LYS A 1 75 ? -30.688 14.121 4.386 1.00 66.88 75 LYS A N 1
ATOM 629 C CA . LYS A 1 75 ? -31.445 13.292 3.427 1.00 66.88 75 LYS A CA 1
ATOM 630 C C . LYS A 1 75 ? -30.720 13.029 2.097 1.00 66.88 75 LYS A C 1
ATOM 632 O O . LYS A 1 75 ? -31.098 12.117 1.371 1.00 66.88 75 LYS A O 1
ATOM 637 N N . HIS A 1 76 ? -29.704 13.821 1.765 1.00 65.56 76 HIS A N 1
ATOM 638 C CA . HIS A 1 76 ? -28.884 13.683 0.561 1.00 65.56 76 HIS A CA 1
ATOM 639 C C . HIS A 1 76 ? -27.532 13.001 0.830 1.00 65.56 76 HIS A C 1
ATOM 641 O O . HIS A 1 76 ? -26.833 12.637 -0.115 1.00 65.56 76 HIS A O 1
ATOM 647 N N . GLN A 1 77 ? -27.171 12.776 2.096 1.00 71.12 77 GLN A N 1
ATOM 648 C CA . GLN A 1 77 ? -25.907 12.166 2.518 1.00 71.12 77 GLN A CA 1
ATOM 649 C C . GLN A 1 77 ? -26.017 10.637 2.611 1.00 71.12 77 GLN A C 1
ATOM 651 O O . GLN A 1 77 ? -25.654 10.018 3.612 1.00 71.12 77 GLN A O 1
ATOM 656 N N . TRP A 1 78 ? -26.523 10.009 1.546 1.00 69.44 78 TRP A N 1
ATOM 657 C CA . TRP A 1 78 ? -26.766 8.561 1.493 1.00 69.44 78 TRP A CA 1
ATOM 658 C C . TRP A 1 78 ? -25.521 7.739 1.873 1.00 69.44 78 TRP A C 1
ATOM 660 O O . TRP A 1 78 ? -25.621 6.747 2.589 1.00 69.44 78 TRP A O 1
ATOM 670 N N . TYR A 1 79 ? -24.331 8.218 1.507 1.00 67.19 79 TYR A N 1
ATOM 671 C CA . TYR A 1 79 ? -23.049 7.564 1.767 1.00 67.19 79 TYR A CA 1
ATOM 672 C C . TYR A 1 79 ? -22.683 7.436 3.258 1.00 67.19 79 TYR A C 1
ATOM 674 O O . TYR A 1 79 ? -21.901 6.554 3.598 1.00 67.19 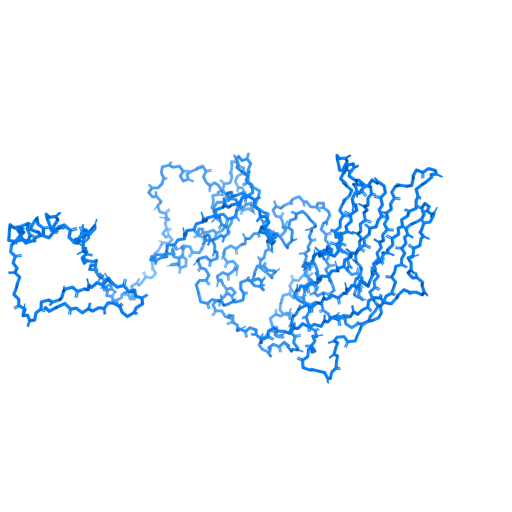79 TYR A O 1
ATOM 682 N N . LEU A 1 80 ? -23.218 8.259 4.173 1.00 71.69 80 LEU A N 1
ATOM 683 C CA . LEU A 1 80 ? -22.886 8.159 5.610 1.00 71.69 80 LEU A CA 1
ATOM 684 C C . LEU A 1 80 ? -23.628 7.017 6.315 1.00 71.69 80 LEU A C 1
ATOM 686 O O . LEU A 1 80 ? -23.110 6.401 7.246 1.00 71.69 80 LEU A O 1
ATOM 690 N N . GLY A 1 81 ? -24.835 6.705 5.864 1.00 59.50 81 GLY A N 1
ATOM 691 C CA . GLY A 1 81 ? -25.678 5.680 6.479 1.00 59.50 81 GLY A CA 1
ATOM 692 C C . GLY A 1 81 ? -27.130 5.722 6.020 1.00 59.50 81 GLY A C 1
ATOM 693 O O . GLY A 1 81 ? -27.988 5.143 6.687 1.00 59.50 81 GLY A O 1
ATOM 694 N N . GLY A 1 82 ? -27.417 6.454 4.942 1.00 55.56 82 GLY A N 1
ATOM 695 C CA . GLY A 1 82 ? -28.750 6.523 4.369 1.00 55.56 82 GLY A CA 1
ATOM 696 C C . GLY A 1 82 ? -28.994 5.354 3.424 1.00 55.56 82 GLY A C 1
ATOM 697 O O . GLY A 1 82 ? -28.067 4.827 2.813 1.00 55.56 82 GLY A O 1
ATOM 698 N N . ASN A 1 83 ? -30.263 4.990 3.273 1.00 52.53 83 ASN A N 1
ATOM 699 C CA . ASN A 1 83 ? -30.695 4.261 2.093 1.00 52.53 83 ASN A CA 1
ATOM 700 C C . ASN A 1 83 ? -30.434 5.170 0.888 1.00 52.53 83 ASN A C 1
ATOM 702 O O . ASN A 1 83 ? -30.876 6.323 0.878 1.00 52.53 83 ASN A O 1
ATOM 706 N N . ASP A 1 84 ? -29.696 4.678 -0.104 1.00 51.19 84 ASP A N 1
ATOM 707 C CA . ASP A 1 84 ? -29.641 5.335 -1.406 1.00 51.19 84 ASP A CA 1
ATOM 708 C C . ASP A 1 84 ? -31.066 5.482 -1.985 1.00 51.19 84 ASP A C 1
ATOM 710 O O . ASP A 1 84 ? -32.046 4.940 -1.463 1.00 51.19 84 ASP A O 1
ATOM 714 N N . SER A 1 85 ? -31.220 6.221 -3.084 1.00 46.75 85 SER A N 1
ATOM 715 C CA . SER A 1 85 ? -32.512 6.333 -3.782 1.00 46.75 85 SER A CA 1
ATOM 716 C C . SER A 1 85 ? -33.071 4.977 -4.263 1.00 46.75 85 SER A C 1
ATOM 718 O O . SER A 1 85 ? -34.198 4.936 -4.747 1.00 46.75 85 SER A O 1
ATOM 720 N N . LEU A 1 86 ? -32.303 3.885 -4.125 1.00 49.25 86 LEU A N 1
ATOM 721 C CA . LEU A 1 86 ? -32.671 2.499 -4.413 1.00 49.25 86 LEU A CA 1
ATOM 722 C C . LEU A 1 86 ? -32.952 1.652 -3.150 1.00 49.25 86 LEU A C 1
ATOM 724 O O . LEU A 1 86 ? -33.267 0.470 -3.278 1.00 49.25 86 LEU A O 1
ATOM 728 N N . GLY A 1 87 ? -32.876 2.212 -1.938 1.00 48.56 87 GLY A N 1
ATOM 729 C CA . GLY A 1 87 ? -33.156 1.476 -0.702 1.00 48.56 87 GLY A CA 1
ATOM 730 C C . GLY A 1 87 ? -32.036 0.548 -0.211 1.00 48.56 87 GLY A C 1
ATOM 731 O O . GLY A 1 87 ? -32.277 -0.228 0.711 1.00 48.56 87 GLY A O 1
ATOM 732 N N . SER A 1 88 ? -30.837 0.590 -0.799 1.00 52.06 88 SER A N 1
ATOM 733 C CA . SER A 1 88 ? -29.756 -0.358 -0.519 1.00 52.06 88 SER A CA 1
ATOM 734 C C . SER A 1 88 ? -28.822 0.137 0.599 1.00 52.06 88 SER A C 1
ATOM 736 O O . SER A 1 88 ? -28.080 1.104 0.404 1.00 52.06 88 SER A O 1
ATOM 738 N N . PRO A 1 89 ? -28.772 -0.541 1.764 1.00 56.25 89 PRO A N 1
ATOM 739 C CA . PRO A 1 89 ? -27.855 -0.200 2.855 1.00 56.25 89 PRO A CA 1
ATOM 740 C C . PRO A 1 89 ? -26.398 -0.595 2.559 1.00 56.25 89 PRO A C 1
ATOM 742 O O . PRO A 1 89 ? -25.507 -0.341 3.372 1.00 56.25 89 PRO A O 1
ATOM 745 N N . TYR A 1 90 ? -26.1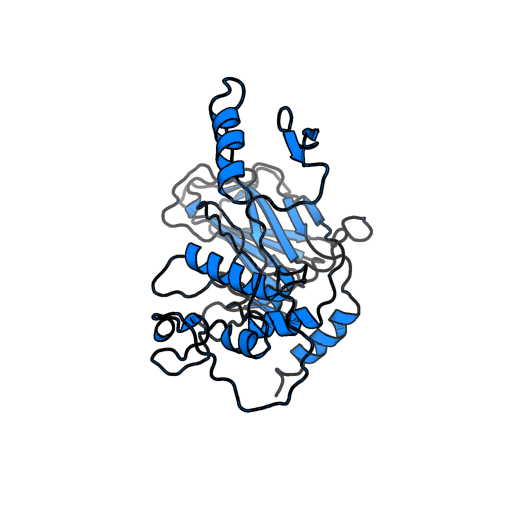39 -1.251 1.423 1.00 54.38 90 TYR A N 1
ATOM 746 C CA . TYR A 1 90 ? -24.837 -1.841 1.131 1.00 54.38 90 TYR A CA 1
ATOM 747 C C . TYR A 1 90 ? -23.786 -0.795 0.741 1.00 54.38 90 TYR A C 1
ATOM 749 O O . TYR A 1 90 ? -22.619 -0.995 1.037 1.00 54.38 90 TYR A O 1
ATOM 757 N N . HIS A 1 91 ? -24.163 0.349 0.166 1.00 58.09 91 HIS A N 1
ATOM 758 C CA . HIS A 1 91 ? -23.207 1.334 -0.371 1.00 58.09 91 HIS A CA 1
ATOM 759 C C . HIS A 1 91 ? -22.716 2.398 0.629 1.00 58.09 91 HIS A C 1
ATOM 761 O O . HIS A 1 91 ? -22.043 3.347 0.224 1.00 58.09 91 HIS A O 1
ATOM 767 N N . ALA A 1 92 ? -23.045 2.271 1.918 1.00 66.62 92 ALA A N 1
ATOM 768 C CA . ALA A 1 92 ? -22.798 3.302 2.925 1.00 66.62 92 ALA A CA 1
ATOM 769 C C . ALA A 1 92 ? -21.659 2.959 3.903 1.00 66.62 92 ALA A C 1
ATOM 771 O O . ALA A 1 92 ? -21.344 1.801 4.163 1.00 66.62 92 ALA A O 1
ATOM 772 N N . LEU A 1 93 ? -21.102 3.999 4.523 1.00 71.81 93 LEU A N 1
ATOM 773 C CA . LEU A 1 93 ? -20.007 3.943 5.501 1.00 71.81 93 LEU A CA 1
ATOM 774 C C . LEU A 1 93 ? -20.421 3.452 6.892 1.00 71.81 93 LEU A C 1
ATOM 776 O O . LEU A 1 93 ? -19.565 3.240 7.752 1.00 71.81 93 LEU A O 1
ATOM 780 N N . LYS A 1 94 ? -21.728 3.267 7.108 1.00 75.12 94 LYS A N 1
ATOM 781 C CA . LYS A 1 94 ? -22.339 2.763 8.349 1.00 75.12 94 LYS A CA 1
ATOM 782 C C . LYS A 1 94 ? -22.042 3.613 9.592 1.00 75.12 94 LYS A C 1
ATOM 784 O O . LYS A 1 94 ? -22.004 3.104 10.710 1.00 75.12 94 LYS A O 1
ATOM 789 N N . VAL A 1 95 ? -21.905 4.929 9.422 1.00 74.44 95 VAL A N 1
ATOM 790 C CA . VAL A 1 95 ? -21.680 5.880 10.527 1.00 74.44 95 VAL A CA 1
ATOM 791 C C . VAL A 1 95 ? -22.882 5.922 11.482 1.00 74.44 95 VAL A C 1
ATOM 793 O O . VAL A 1 95 ? -22.713 6.043 12.693 1.00 74.44 95 VAL A O 1
ATOM 796 N N . ASN A 1 96 ? -24.096 5.712 10.962 1.00 74.31 96 ASN A N 1
ATOM 797 C CA . ASN A 1 96 ? -25.315 5.635 11.774 1.00 74.31 96 ASN A CA 1
ATOM 798 C C . ASN A 1 96 ? -25.253 4.560 12.863 1.00 74.31 96 ASN A C 1
ATOM 800 O O . ASN A 1 96 ? -25.711 4.800 13.979 1.00 74.31 96 ASN A O 1
ATOM 804 N N . GLU A 1 97 ? -24.677 3.394 12.570 1.00 75.31 97 GLU A N 1
ATOM 805 C CA . GLU A 1 97 ? -24.568 2.318 13.558 1.00 75.31 97 GLU A CA 1
ATOM 806 C C . GLU A 1 97 ? -23.569 2.682 14.662 1.00 75.31 97 GLU A C 1
ATOM 808 O O . GLU A 1 97 ? -23.828 2.439 15.839 1.00 75.31 97 GLU A O 1
ATOM 813 N N . VAL A 1 98 ? -22.480 3.374 14.315 1.00 76.44 98 VAL A N 1
ATOM 814 C CA . VAL A 1 98 ? -21.501 3.891 15.285 1.00 76.44 98 VAL A CA 1
ATOM 815 C C . VAL A 1 98 ? -22.139 4.913 16.232 1.00 76.44 98 VAL A C 1
ATOM 817 O O . VAL A 1 98 ? -21.962 4.841 17.450 1.00 76.44 98 VAL A O 1
ATOM 820 N N . TRP A 1 99 ? -22.960 5.819 15.701 1.00 75.50 99 TRP A N 1
ATOM 821 C CA . TRP A 1 99 ? -23.697 6.790 16.509 1.00 75.50 99 TRP A CA 1
ATOM 822 C C . TRP A 1 99 ? -24.758 6.151 17.405 1.00 75.50 99 TRP A C 1
ATOM 824 O O . TRP A 1 99 ? -24.923 6.584 18.545 1.00 75.50 99 TRP A O 1
ATOM 834 N N . ARG A 1 100 ? -25.435 5.088 16.948 1.00 73.44 100 ARG A N 1
ATOM 835 C CA . ARG A 1 100 ? -26.352 4.305 17.800 1.00 73.44 100 ARG A CA 1
ATOM 836 C C . ARG A 1 100 ? -25.638 3.633 18.967 1.00 73.44 100 ARG A C 1
ATOM 838 O O . ARG A 1 100 ? -26.245 3.464 20.021 1.00 73.44 100 ARG A O 1
ATOM 845 N N . LEU A 1 101 ? -24.366 3.279 18.791 1.00 73.56 101 LEU A N 1
ATOM 846 C CA . LEU A 1 101 ? -23.512 2.761 19.859 1.00 73.56 101 LEU A CA 1
ATOM 847 C C . LEU A 1 101 ? -23.025 3.860 20.826 1.00 73.56 101 LEU A C 1
ATOM 849 O O . LEU A 1 101 ? -22.391 3.544 21.827 1.00 73.56 101 LEU A O 1
ATOM 853 N N . GLY A 1 102 ? -23.344 5.134 20.567 1.00 73.19 102 GLY A N 1
ATOM 854 C CA . GLY A 1 102 ? -22.998 6.271 21.425 1.00 73.19 102 GLY A CA 1
ATOM 855 C C . GLY A 1 102 ? -21.664 6.947 21.090 1.00 73.19 102 GLY A C 1
ATOM 856 O O . GLY A 1 102 ? -21.310 7.933 21.735 1.00 73.19 102 GLY A O 1
ATOM 857 N N . TYR A 1 103 ? -20.939 6.477 20.071 1.00 72.88 103 TYR A N 1
ATOM 858 C CA . TYR A 1 103 ? -19.665 7.059 19.641 1.00 72.88 103 TYR A CA 1
ATOM 859 C C . TYR A 1 103 ? -19.905 8.151 18.606 1.00 72.88 103 TYR A C 1
ATOM 861 O O . TYR A 1 103 ? -20.022 7.864 17.425 1.00 72.88 103 TYR A O 1
ATOM 869 N N . THR A 1 104 ? -19.992 9.412 19.023 1.00 68.88 104 THR A N 1
ATOM 870 C CA . THR A 1 104 ? -20.366 10.524 18.126 1.00 68.88 104 THR A CA 1
ATOM 871 C C . THR A 1 104 ? -19.200 11.380 17.643 1.00 68.88 104 THR A C 1
ATOM 873 O O . THR A 1 104 ? -19.402 12.276 16.831 1.00 68.88 104 THR A O 1
ATOM 876 N N . GLY A 1 105 ? -17.988 11.132 18.146 1.00 61.88 105 GLY A N 1
ATOM 877 C CA . GLY A 1 105 ? -16.840 12.014 17.924 1.00 61.88 105 GLY A CA 1
ATOM 878 C C . GLY A 1 105 ? -16.934 13.344 18.685 1.00 61.88 105 GLY A C 1
ATOM 879 O O . GLY A 1 105 ? -16.225 14.294 18.364 1.00 61.88 105 GLY A O 1
ATOM 880 N N . ASN A 1 106 ? -17.809 13.433 19.694 1.00 54.94 106 ASN A N 1
ATOM 881 C CA . ASN A 1 106 ? -17.971 14.630 20.514 1.00 54.94 106 ASN A CA 1
ATOM 882 C C . ASN A 1 106 ? -16.649 15.029 21.196 1.00 54.94 106 ASN A C 1
ATOM 884 O O . ASN A 1 106 ? -16.052 14.233 21.920 1.00 54.94 106 ASN A O 1
ATOM 888 N N . GLY A 1 107 ? -16.214 16.272 20.984 1.00 49.97 107 GLY A N 1
ATOM 889 C CA . GLY A 1 107 ? -14.934 16.786 21.480 1.00 49.97 107 GLY A CA 1
ATOM 890 C C . GLY A 1 107 ? -13.723 16.466 20.597 1.00 49.97 107 GLY A C 1
ATOM 891 O O . GLY A 1 107 ? -12.612 16.841 20.966 1.00 49.97 107 GLY A O 1
ATOM 892 N N . ILE A 1 108 ? -13.914 15.816 19.443 1.00 56.44 108 ILE A N 1
ATOM 893 C CA . ILE A 1 108 ? -12.864 15.624 18.441 1.00 56.44 108 ILE A CA 1
ATOM 894 C C . ILE A 1 108 ? -12.947 16.743 17.406 1.00 56.44 108 ILE A C 1
ATOM 896 O O . ILE A 1 108 ? -13.991 16.967 16.795 1.00 56.44 108 ILE A O 1
ATOM 900 N N . VAL A 1 109 ? -11.825 17.419 17.176 1.00 49.56 109 VAL A N 1
ATOM 901 C CA . VAL A 1 109 ? -11.668 18.373 16.076 1.00 49.56 109 VAL A CA 1
ATOM 902 C C . VAL A 1 109 ? -10.806 17.709 15.010 1.00 49.56 109 VAL A C 1
ATOM 904 O O . VAL A 1 109 ? -9.646 17.389 15.261 1.00 49.56 109 VAL A O 1
ATOM 907 N N . VAL A 1 110 ? -11.379 17.477 13.828 1.00 52.41 110 VAL A N 1
ATOM 908 C CA . VAL A 1 110 ? -10.658 16.928 12.675 1.00 52.41 110 VAL A CA 1
ATOM 909 C C . VAL A 1 110 ? -10.322 18.073 11.729 1.00 52.41 110 VAL A C 1
ATOM 911 O O . VAL A 1 110 ? -11.211 18.639 11.097 1.00 52.41 110 VAL A O 1
ATOM 914 N N . THR A 1 111 ? -9.038 18.403 11.616 1.00 45.25 111 THR A N 1
ATOM 915 C CA . THR A 1 111 ? -8.546 19.361 10.620 1.00 45.25 111 THR A CA 1
ATOM 916 C C . THR A 1 111 ? -7.946 18.590 9.455 1.00 45.25 111 THR A C 1
ATOM 918 O O . THR A 1 111 ? -6.968 17.866 9.628 1.00 45.25 111 THR A O 1
ATOM 921 N N . VAL A 1 112 ? -8.521 18.750 8.264 1.00 50.44 112 VAL A N 1
ATOM 922 C CA . VAL A 1 112 ? -8.014 18.134 7.032 1.00 50.44 112 VAL A CA 1
ATOM 923 C C . VAL A 1 112 ? -7.314 19.215 6.217 1.00 50.44 112 VAL A C 1
ATOM 925 O O . VAL A 1 112 ? -7.966 20.083 5.643 1.00 50.44 112 VAL A O 1
ATOM 928 N N . ILE A 1 113 ? -5.982 19.178 6.184 1.00 42.78 113 ILE A N 1
ATOM 929 C CA . ILE A 1 113 ? -5.171 20.025 5.303 1.00 42.78 113 ILE A CA 1
ATOM 930 C C . ILE A 1 113 ? -4.871 19.183 4.066 1.00 42.78 113 ILE A C 1
ATOM 932 O O . ILE A 1 113 ? -4.180 18.174 4.165 1.00 42.78 113 ILE A O 1
ATOM 936 N N . ALA A 1 114 ? -5.450 19.553 2.924 1.00 40.03 114 ALA A N 1
ATOM 937 C CA . ALA A 1 114 ? -5.242 18.856 1.661 1.00 40.03 114 ALA A CA 1
ATOM 938 C C . ALA A 1 114 ? -4.354 19.705 0.743 1.00 40.03 114 ALA A C 1
ATOM 940 O O . ALA A 1 114 ? -4.839 20.598 0.048 1.00 40.03 114 ALA A O 1
ATOM 941 N N . ASP A 1 115 ? -3.056 19.420 0.728 1.00 39.09 115 ASP A N 1
ATOM 942 C CA . ASP A 1 115 ? -2.169 19.759 -0.375 1.00 39.09 115 ASP A CA 1
ATOM 943 C C . ASP A 1 115 ? -2.218 18.605 -1.391 1.00 39.09 115 ASP A C 1
ATOM 945 O O . ASP A 1 115 ? -2.192 17.430 -1.044 1.00 39.09 115 ASP A O 1
ATOM 949 N N . GLY A 1 116 ? -2.385 18.901 -2.678 1.00 30.86 116 GLY A N 1
ATOM 950 C CA . GLY A 1 116 ? -2.620 17.892 -3.722 1.00 30.86 116 GLY A CA 1
ATOM 951 C C . GLY A 1 116 ? -1.439 16.956 -4.033 1.00 30.86 116 GLY A C 1
ATOM 952 O O . GLY A 1 116 ? -1.319 16.508 -5.172 1.00 30.86 116 GLY A O 1
ATOM 953 N N . MET A 1 117 ? -0.552 16.663 -3.080 1.00 30.05 117 MET A N 1
ATOM 954 C CA . MET A 1 117 ? 0.653 15.864 -3.280 1.00 30.05 117 MET A CA 1
ATOM 955 C C . MET A 1 117 ? 0.696 14.639 -2.359 1.00 30.05 117 MET A C 1
ATOM 957 O O . MET A 1 117 ? 1.048 14.714 -1.193 1.00 30.05 117 MET A O 1
ATOM 961 N N . LEU A 1 118 ? 0.401 13.481 -2.962 1.00 31.14 118 LEU A N 1
ATOM 962 C CA . LEU A 1 118 ? 0.844 12.144 -2.541 1.00 31.14 118 LEU A CA 1
ATOM 963 C C . LEU A 1 118 ? 0.635 11.797 -1.059 1.00 31.14 118 LEU A C 1
ATOM 965 O O . LEU A 1 118 ? 1.567 11.490 -0.322 1.00 31.14 118 LEU A O 1
ATOM 969 N N . ILE A 1 119 ? -0.630 11.672 -0.670 1.00 35.38 119 ILE A N 1
ATOM 970 C CA . ILE A 1 119 ? -0.988 10.819 0.459 1.00 35.38 119 ILE A CA 1
ATOM 971 C C . ILE A 1 119 ? -1.057 9.383 -0.075 1.00 35.38 119 ILE A C 1
ATOM 973 O O . ILE A 1 119 ? -2.005 8.996 -0.759 1.00 35.38 119 ILE A O 1
ATOM 977 N N . HIS A 1 120 ? -0.024 8.593 0.209 1.00 31.80 120 HIS A N 1
ATOM 978 C CA . HIS A 1 120 ? 0.019 7.150 -0.028 1.00 31.80 120 HIS A CA 1
ATOM 979 C C . HIS A 1 120 ? -0.930 6.428 0.955 1.00 31.80 120 HIS A C 1
ATOM 981 O O . HIS A 1 120 ? -0.504 5.703 1.848 1.00 31.80 120 HIS A O 1
ATOM 987 N N . PHE A 1 121 ? -2.235 6.675 0.810 1.00 36.91 121 PHE A N 1
ATOM 988 C CA . PHE A 1 121 ? -3.327 5.934 1.434 1.00 36.91 121 PHE A CA 1
ATOM 989 C C . PHE A 1 121 ? -4.323 5.566 0.332 1.00 36.91 121 PHE A C 1
ATOM 991 O O . PHE A 1 121 ? -5.031 6.418 -0.203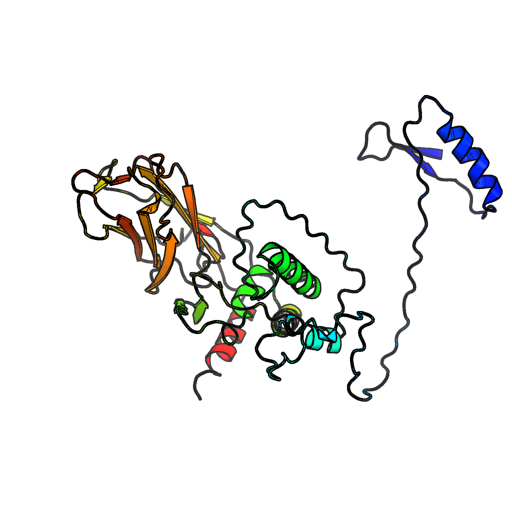 1.00 36.91 121 PHE A O 1
ATOM 998 N N . MET A 1 122 ? -4.379 4.283 -0.025 1.00 35.28 122 MET A N 1
ATOM 999 C CA . MET A 1 122 ? -5.429 3.751 -0.894 1.00 35.28 122 MET A CA 1
ATOM 1000 C C . MET A 1 122 ? -6.709 3.579 -0.073 1.00 35.28 122 MET A C 1
ATOM 1002 O O . MET A 1 122 ? -7.026 2.479 0.370 1.00 35.28 122 MET A O 1
ATOM 1006 N N . ILE A 1 123 ? -7.422 4.683 0.154 1.00 38.66 123 ILE A N 1
ATOM 1007 C CA . ILE A 1 123 ? -8.791 4.668 0.668 1.00 38.66 123 ILE A CA 1
ATOM 1008 C C . ILE A 1 123 ? -9.689 5.229 -0.436 1.00 38.66 123 ILE A C 1
ATOM 1010 O O . ILE A 1 123 ? -9.743 6.438 -0.660 1.00 38.66 123 ILE A O 1
ATOM 1014 N N . SER A 1 124 ? -10.368 4.347 -1.166 1.00 39.25 124 SER A N 1
ATOM 1015 C CA . SER A 1 124 ? -11.258 4.745 -2.260 1.00 39.25 124 SER A CA 1
ATOM 1016 C C . SER A 1 124 ? -12.701 4.804 -1.763 1.00 39.25 124 SER A C 1
ATOM 1018 O O . SER A 1 124 ? -13.335 3.771 -1.570 1.00 39.25 124 SER A O 1
ATOM 1020 N N . PHE A 1 125 ? -13.243 6.015 -1.603 1.00 42.88 125 PHE A N 1
ATOM 1021 C CA . PHE A 1 125 ? -14.683 6.233 -1.434 1.00 42.88 125 PHE A CA 1
ATOM 1022 C C . PHE A 1 125 ? -15.310 6.512 -2.801 1.00 42.88 125 PHE A C 1
ATOM 1024 O O . PHE A 1 125 ? -14.825 7.360 -3.553 1.00 42.88 125 PHE A O 1
ATOM 1031 N N . LYS A 1 126 ? -16.410 5.831 -3.133 1.00 35.75 126 LYS A N 1
ATOM 1032 C CA . LYS A 1 126 ? -17.216 6.174 -4.308 1.00 35.75 126 LYS A CA 1
ATOM 1033 C C . LYS A 1 126 ? -18.126 7.355 -3.943 1.00 35.75 126 LYS A C 1
ATOM 1035 O O . LYS A 1 126 ? -19.193 7.154 -3.379 1.00 35.75 126 LYS A O 1
ATOM 1040 N N . ILE A 1 127 ? -17.701 8.583 -4.246 1.00 44.44 127 ILE A N 1
ATOM 1041 C CA . ILE A 1 127 ? -18.532 9.791 -4.109 1.00 44.44 127 ILE A CA 1
ATOM 1042 C C . ILE A 1 127 ? -18.825 10.311 -5.517 1.00 44.44 127 ILE A C 1
ATOM 1044 O O . ILE A 1 127 ? -17.956 10.873 -6.174 1.00 44.44 127 ILE A O 1
ATOM 1048 N N . GLU A 1 128 ? -20.052 10.130 -6.004 1.00 39.91 128 GLU A N 1
ATOM 1049 C CA . GLU A 1 128 ? -20.451 10.481 -7.380 1.00 39.91 128 GLU A CA 1
ATOM 1050 C C . GLU A 1 128 ? -20.514 11.997 -7.670 1.00 39.91 128 GLU A C 1
ATOM 1052 O O . GLU A 1 128 ? -20.876 12.389 -8.776 1.00 39.91 128 GLU A O 1
ATOM 1057 N N . LYS A 1 129 ? -20.120 12.872 -6.729 1.00 40.78 129 LYS A N 1
ATOM 1058 C CA . LYS A 1 129 ? -20.073 14.333 -6.953 1.00 40.78 129 LYS A CA 1
ATOM 1059 C C . LYS A 1 129 ? -18.845 15.084 -6.416 1.00 40.78 129 LYS A C 1
ATOM 1061 O O . LYS A 1 129 ? -18.764 16.286 -6.645 1.00 40.78 129 LYS A O 1
ATOM 1066 N N . TYR A 1 130 ? -17.865 14.426 -5.784 1.00 52.31 130 TYR A N 1
ATOM 1067 C CA . TYR A 1 130 ? -16.663 15.101 -5.264 1.00 52.31 130 TYR A CA 1
ATOM 1068 C C . TYR A 1 130 ? -15.409 14.214 -5.373 1.00 52.31 130 TYR A C 1
ATOM 1070 O O . TYR A 1 130 ? -15.496 12.996 -5.249 1.00 52.31 130 TYR A O 1
ATOM 1078 N N . GLY A 1 131 ? -14.247 14.822 -5.648 1.00 56.88 131 GLY A N 1
ATOM 1079 C CA . GLY A 1 131 ? -12.979 14.121 -5.903 1.00 56.88 131 GLY A CA 1
ATOM 1080 C C . GLY A 1 131 ? -12.368 13.420 -4.679 1.00 56.88 131 GLY A C 1
ATOM 1081 O O . GLY A 1 131 ? -12.895 13.477 -3.569 1.00 56.88 131 GLY A O 1
ATOM 1082 N N . THR A 1 132 ? -11.204 12.789 -4.866 1.00 63.78 132 THR A N 1
ATOM 1083 C CA . THR A 1 132 ? -10.476 12.025 -3.828 1.00 63.78 132 THR A CA 1
ATOM 1084 C C . THR A 1 132 ? -10.178 12.823 -2.554 1.00 63.78 132 THR A C 1
ATOM 1086 O O . THR A 1 132 ? -10.051 12.239 -1.482 1.00 63.78 132 THR A O 1
ATOM 1089 N N . SER A 1 133 ? -10.116 14.154 -2.628 1.00 66.81 133 SER A N 1
ATOM 1090 C CA . SER A 1 133 ? -9.938 15.016 -1.454 1.00 66.81 133 SER A CA 1
ATOM 1091 C C . SER A 1 133 ? -11.105 14.913 -0.466 1.00 66.81 133 SER A C 1
ATOM 1093 O O . SER A 1 133 ? -10.886 14.848 0.738 1.00 66.81 133 SER A O 1
ATOM 1095 N N . SER A 1 134 ? -12.347 14.824 -0.954 1.00 68.25 134 SER A N 1
ATOM 1096 C CA . SER A 1 134 ? -13.525 14.657 -0.089 1.00 68.25 134 SER A CA 1
ATOM 1097 C C . SER A 1 134 ? -13.586 13.262 0.529 1.00 68.25 134 SER A C 1
ATOM 1099 O O . SER A 1 134 ? -14.024 13.101 1.665 1.00 68.25 134 SER A O 1
ATOM 1101 N N . ALA A 1 135 ? -13.091 12.260 -0.199 1.00 73.62 135 ALA A N 1
ATOM 1102 C CA . ALA A 1 135 ? -12.929 10.898 0.290 1.00 73.62 135 ALA A CA 1
ATOM 1103 C C . ALA A 1 135 ? -11.949 10.836 1.480 1.00 73.62 135 ALA A C 1
ATOM 1105 O O . ALA A 1 135 ? -12.252 10.211 2.496 1.00 73.62 135 ALA A O 1
ATOM 1106 N N . ALA A 1 136 ? -10.821 11.552 1.403 1.00 74.88 136 ALA A N 1
ATOM 1107 C CA . ALA A 1 136 ? -9.862 11.647 2.504 1.00 74.88 136 ALA A CA 1
ATOM 1108 C C . ALA A 1 136 ? -10.495 12.241 3.774 1.00 74.88 136 ALA A C 1
ATOM 1110 O O . ALA A 1 136 ? -10.327 11.676 4.854 1.00 74.88 136 ALA A O 1
ATOM 1111 N N . SER A 1 137 ? -11.294 13.308 3.647 1.00 77.62 137 SER A N 1
ATOM 1112 C CA . SER A 1 137 ? -11.982 13.914 4.794 1.00 77.62 137 SER A CA 1
ATOM 1113 C C . SER A 1 137 ? -12.953 12.956 5.489 1.00 77.62 137 SER A C 1
ATOM 1115 O O . SER A 1 137 ? -13.010 12.924 6.718 1.00 77.62 137 SER A O 1
ATOM 1117 N N . LEU A 1 138 ? -13.691 12.142 4.725 1.00 79.12 138 LEU A N 1
ATOM 1118 C CA . LEU A 1 138 ? -14.580 11.122 5.293 1.00 79.12 138 LEU A CA 1
ATOM 1119 C C . LEU A 1 138 ? -13.798 10.025 6.021 1.00 79.12 138 LEU A C 1
ATOM 1121 O O . LEU A 1 138 ? -14.182 9.639 7.124 1.00 79.12 138 LEU A O 1
ATOM 1125 N N . ALA A 1 139 ? -12.679 9.566 5.452 1.00 84.12 139 ALA A N 1
ATOM 1126 C CA . ALA A 1 139 ? -11.776 8.643 6.139 1.00 84.12 139 ALA A CA 1
ATOM 1127 C C . ALA A 1 139 ? -11.270 9.220 7.458 1.00 84.12 139 ALA A C 1
ATOM 1129 O O . ALA A 1 139 ? -11.330 8.534 8.474 1.00 84.12 139 ALA A O 1
ATOM 1130 N N . SER A 1 140 ? -10.817 10.476 7.470 1.00 82.31 140 SER A N 1
ATOM 1131 C CA . SER A 1 140 ? -10.375 11.137 8.700 1.00 82.31 140 SER A CA 1
ATOM 1132 C C . SER A 1 140 ? -11.487 11.189 9.750 1.00 82.31 140 SER A C 1
ATOM 1134 O O . SER A 1 140 ? -11.218 10.945 10.921 1.00 82.31 140 SER A O 1
ATOM 1136 N N . GLY A 1 141 ? -12.736 11.432 9.338 1.00 81.38 141 GLY A N 1
ATOM 1137 C CA . GLY A 1 141 ? -13.901 11.386 10.224 1.00 81.38 141 GLY A CA 1
ATOM 1138 C C . GLY A 1 141 ? -14.160 9.997 10.817 1.00 81.38 141 GLY A C 1
ATOM 1139 O O . GLY A 1 141 ? -14.397 9.879 12.014 1.00 81.38 141 GLY A O 1
ATOM 1140 N N . ILE A 1 142 ? -14.060 8.931 10.018 1.00 84.50 142 ILE A N 1
ATOM 1141 C CA . ILE A 1 142 ? -14.214 7.557 10.523 1.00 84.50 142 ILE A CA 1
ATOM 1142 C C . ILE A 1 142 ? -13.060 7.183 11.456 1.00 84.50 142 ILE A C 1
ATOM 1144 O O . ILE A 1 142 ? -13.298 6.641 12.530 1.00 84.50 142 ILE A O 1
ATOM 1148 N N . ILE A 1 143 ? -11.818 7.498 11.082 1.00 85.12 143 ILE A N 1
ATOM 1149 C CA . ILE A 1 143 ? -10.636 7.254 11.920 1.00 85.12 143 ILE A CA 1
ATOM 1150 C C . ILE A 1 143 ? -10.768 8.001 13.250 1.00 85.12 143 ILE A C 1
ATOM 1152 O O . ILE A 1 143 ? -10.443 7.447 14.296 1.00 85.12 143 ILE A O 1
ATOM 1156 N N . ALA A 1 144 ? -11.310 9.220 13.228 1.00 83.00 144 ALA A N 1
ATOM 1157 C CA . ALA A 1 144 ? -11.626 9.960 14.438 1.00 83.00 144 ALA A CA 1
ATOM 1158 C C . ALA A 1 144 ? -12.636 9.222 15.328 1.00 83.00 144 ALA A C 1
ATOM 1160 O O . ALA A 1 144 ? -12.482 9.263 16.537 1.00 83.00 144 ALA A O 1
ATOM 1161 N N . LEU A 1 145 ? -13.620 8.495 14.790 1.00 81.12 145 LEU A N 1
ATOM 1162 C CA . LEU A 1 145 ? -14.539 7.690 15.614 1.00 81.12 145 LEU A CA 1
ATOM 1163 C C . LEU A 1 145 ? -13.852 6.492 16.290 1.00 81.12 145 LEU A C 1
ATOM 1165 O O . LEU A 1 145 ? -14.336 6.003 17.307 1.00 81.12 145 LEU A O 1
ATOM 1169 N N . VAL A 1 146 ? -12.717 6.041 15.759 1.00 82.50 146 VAL A N 1
ATOM 1170 C CA . VAL A 1 146 ? -11.951 4.867 16.212 1.00 82.50 146 VAL A CA 1
ATOM 1171 C C . VAL A 1 146 ? -10.945 5.244 17.324 1.00 82.50 146 VAL A C 1
ATOM 1173 O O . VAL A 1 146 ? -9.869 4.662 17.440 1.00 82.50 146 VAL A O 1
ATOM 1176 N N . LEU A 1 147 ? -11.292 6.237 18.157 1.00 64.06 147 LEU A N 1
ATOM 1177 C CA . LEU A 1 147 ? -10.440 6.785 19.221 1.00 64.06 147 LEU A CA 1
ATOM 1178 C C . LEU A 1 147 ? -9.741 5.686 20.043 1.00 64.06 147 LEU A C 1
ATOM 1180 O O . LEU A 1 147 ? -10.386 4.749 20.497 1.00 64.06 147 LEU A O 1
ATOM 1184 N N . GLU A 1 148 ? -8.434 5.878 20.266 1.00 60.44 148 GLU A N 1
ATOM 1185 C CA . GLU A 1 148 ? -7.493 5.061 21.064 1.00 60.44 148 GLU A CA 1
ATOM 1186 C C . GLU A 1 148 ? -6.740 3.925 20.349 1.00 60.44 148 GLU A C 1
ATOM 1188 O O . GLU A 1 148 ? -5.680 3.521 20.837 1.00 60.44 148 GLU A O 1
ATOM 1193 N N . ALA A 1 149 ? -7.168 3.462 19.171 1.00 62.06 149 ALA A N 1
ATOM 1194 C CA . ALA A 1 149 ? -6.400 2.449 18.441 1.00 62.06 149 ALA A CA 1
ATOM 1195 C C . ALA A 1 149 ? -5.190 3.068 17.714 1.00 62.06 149 ALA A C 1
ATOM 1197 O O . ALA A 1 149 ? -5.342 3.921 16.840 1.00 62.06 149 ALA A O 1
ATOM 1198 N N . LYS A 1 150 ? -3.969 2.616 18.039 1.00 72.12 150 LYS A N 1
ATOM 1199 C CA . LYS A 1 150 ? -2.738 3.084 17.370 1.00 72.12 150 LYS A CA 1
ATOM 1200 C C . LYS A 1 150 ? -2.548 2.481 15.972 1.00 72.12 150 LYS A C 1
ATOM 1202 O O . LYS A 1 150 ? -1.926 3.104 15.116 1.00 72.12 150 LYS A O 1
ATOM 1207 N N . ASP A 1 151 ? -3.154 1.325 15.707 1.00 85.38 151 ASP A N 1
ATOM 1208 C CA . ASP A 1 151 ? -2.888 0.527 14.502 1.00 85.38 151 ASP A CA 1
ATOM 1209 C C . ASP A 1 151 ? -3.990 0.659 13.453 1.00 85.38 151 ASP A C 1
ATOM 1211 O O . ASP A 1 151 ? -4.566 -0.317 12.965 1.00 85.38 151 ASP A O 1
ATOM 1215 N N . ILE A 1 152 ? -4.291 1.902 13.089 1.00 88.38 152 ILE A N 1
ATOM 1216 C CA . ILE A 1 152 ? -5.393 2.225 12.179 1.00 88.38 152 ILE A CA 1
ATOM 1217 C C . ILE A 1 152 ? -5.276 1.485 10.842 1.00 88.38 152 ILE A C 1
ATOM 1219 O O . ILE A 1 152 ? -6.278 0.998 10.330 1.00 88.38 152 ILE A O 1
ATOM 1223 N N . GLN A 1 153 ? -4.072 1.343 10.281 1.00 89.06 153 GLN A N 1
ATOM 1224 C CA . GLN A 1 153 ? -3.899 0.662 8.992 1.00 89.06 153 GLN A CA 1
ATOM 1225 C C . GLN A 1 153 ? -4.277 -0.824 9.051 1.00 89.06 153 GLN A C 1
ATOM 1227 O O . GLN A 1 153 ? -4.894 -1.321 8.110 1.00 89.06 153 GLN A O 1
ATOM 1232 N N . HIS A 1 154 ? -3.995 -1.508 10.167 1.00 89.50 154 HIS A N 1
ATOM 1233 C CA . HIS A 1 154 ? -4.438 -2.890 10.370 1.00 89.50 154 HIS A CA 1
ATOM 1234 C C . HIS A 1 154 ? -5.958 -2.976 10.440 1.00 89.50 154 HIS A C 1
ATOM 1236 O O . HIS A 1 154 ? -6.552 -3.818 9.771 1.00 89.50 154 HIS A O 1
ATOM 1242 N N . LEU A 1 155 ? -6.596 -2.075 11.194 1.00 89.81 155 LEU A N 1
ATOM 1243 C CA . LEU A 1 155 ? -8.056 -2.018 11.278 1.00 89.81 155 LEU A CA 1
ATOM 1244 C C . LEU A 1 155 ? -8.680 -1.777 9.903 1.00 89.81 155 LEU A C 1
ATOM 1246 O O . LEU A 1 155 ? -9.616 -2.480 9.533 1.00 89.81 155 LEU A O 1
ATOM 1250 N N . VAL A 1 156 ? -8.144 -0.844 9.115 1.00 91.00 156 VAL A N 1
ATOM 1251 C CA . VAL A 1 156 ? -8.630 -0.591 7.752 1.00 91.00 156 VAL A CA 1
ATOM 1252 C C . VAL A 1 156 ? -8.480 -1.835 6.878 1.00 91.00 156 VAL A C 1
ATOM 1254 O O . VAL A 1 156 ? -9.449 -2.227 6.230 1.00 91.00 156 VAL A O 1
ATOM 1257 N N . ALA A 1 157 ? -7.315 -2.489 6.886 1.00 89.94 157 ALA A N 1
ATOM 1258 C CA . ALA A 1 157 ? -7.060 -3.658 6.046 1.00 89.94 157 ALA A CA 1
ATOM 1259 C C . ALA A 1 157 ? -8.028 -4.823 6.322 1.00 89.94 157 ALA A C 1
ATOM 1261 O O . ALA A 1 157 ? -8.485 -5.469 5.384 1.00 89.94 157 ALA A O 1
ATOM 1262 N N . ILE A 1 158 ? -8.376 -5.065 7.590 1.00 90.62 158 ILE A N 1
ATOM 1263 C CA . ILE A 1 158 ? -9.196 -6.223 7.993 1.00 90.62 158 ILE A CA 1
ATOM 1264 C C . ILE A 1 158 ? -10.705 -5.946 8.069 1.00 90.62 158 ILE A C 1
ATOM 1266 O O . ILE A 1 158 ? -11.481 -6.892 8.164 1.00 90.62 158 ILE A O 1
ATOM 1270 N N . THR A 1 159 ? -11.137 -4.680 8.099 1.00 90.69 159 THR A N 1
ATOM 1271 C CA . THR A 1 159 ? -12.564 -4.320 8.270 1.00 90.69 159 THR A CA 1
ATOM 1272 C C . THR A 1 159 ? -13.205 -3.682 7.041 1.00 90.69 159 THR A C 1
ATOM 1274 O O . THR A 1 159 ? -14.421 -3.479 7.033 1.00 90.69 159 THR A O 1
ATOM 1277 N N . SER A 1 160 ? -12.417 -3.359 6.013 1.00 89.56 160 SER A N 1
ATOM 1278 C CA . SER A 1 160 ? -12.940 -2.804 4.761 1.00 89.56 160 SER A CA 1
ATOM 1279 C C . SER A 1 160 ? -13.843 -3.806 4.032 1.00 89.56 160 SER A C 1
ATOM 1281 O O . SER A 1 160 ? -13.605 -5.011 4.067 1.00 89.56 160 SER A O 1
ATOM 1283 N N . ASP A 1 161 ? -14.881 -3.302 3.359 1.00 85.25 161 ASP A N 1
ATOM 1284 C CA . ASP A 1 161 ? -15.885 -4.115 2.666 1.00 85.25 161 ASP A CA 1
ATOM 1285 C C . ASP A 1 161 ? -15.773 -3.961 1.134 1.00 85.25 161 ASP A C 1
ATOM 1287 O O . ASP A 1 161 ? -15.984 -2.861 0.609 1.00 85.25 161 ASP A O 1
ATOM 1291 N N . PRO A 1 162 ? -15.442 -5.028 0.384 1.00 86.69 162 PRO A N 1
ATOM 1292 C CA . PRO A 1 162 ? -15.366 -4.984 -1.075 1.00 86.69 162 PRO A CA 1
ATOM 1293 C C . PRO A 1 162 ? -16.736 -5.093 -1.765 1.00 86.69 162 PRO A C 1
ATOM 1295 O O . PRO A 1 162 ? -16.865 -4.678 -2.916 1.00 86.69 162 PRO A O 1
ATOM 1298 N N . LYS A 1 163 ? -17.765 -5.635 -1.091 1.00 85.94 163 LYS A N 1
ATOM 1299 C CA . LYS A 1 163 ? -19.088 -5.946 -1.676 1.00 85.94 163 LYS A CA 1
ATOM 1300 C C . LYS A 1 163 ? -19.791 -4.766 -2.359 1.00 85.94 163 LYS A C 1
ATOM 1302 O O . LYS A 1 163 ? -20.426 -4.997 -3.384 1.00 85.94 163 LYS A O 1
ATOM 1307 N N . PRO A 1 164 ? -19.715 -3.524 -1.845 1.00 80.62 164 PRO A N 1
ATOM 1308 C CA . PRO A 1 164 ? -20.450 -2.401 -2.427 1.00 80.62 164 PRO A CA 1
ATOM 1309 C C . PRO A 1 164 ? -19.772 -1.792 -3.660 1.00 80.62 164 PRO A C 1
ATOM 1311 O O . PRO A 1 164 ? -20.237 -0.794 -4.211 1.00 80.62 164 PRO A O 1
ATOM 1314 N N . LEU A 1 165 ? -18.614 -2.318 -4.046 1.00 81.69 165 LEU A N 1
ATOM 1315 C CA . LEU A 1 165 ? -17.780 -1.769 -5.099 1.00 81.69 165 LEU A CA 1
ATOM 13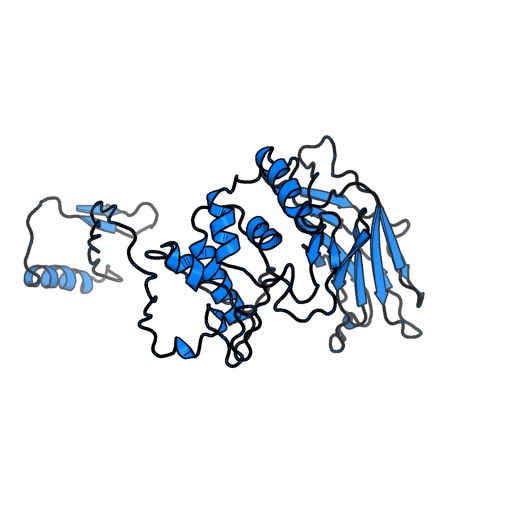16 C C . LEU A 1 165 ? -17.883 -2.628 -6.359 1.00 81.69 165 LEU A C 1
ATOM 1318 O O . LEU A 1 165 ? -18.393 -3.744 -6.347 1.00 81.69 165 LEU A O 1
ATOM 1322 N N . ASP A 1 166 ? -17.385 -2.085 -7.467 1.00 83.50 166 ASP A N 1
ATOM 1323 C CA . ASP A 1 166 ? -17.305 -2.805 -8.739 1.00 83.50 166 ASP A CA 1
ATOM 1324 C C . ASP A 1 166 ? -16.624 -4.176 -8.527 1.00 83.50 166 ASP A C 1
ATOM 1326 O O . ASP A 1 166 ? -15.506 -4.210 -8.000 1.00 83.50 166 ASP A O 1
ATOM 1330 N N . PRO A 1 167 ? -17.270 -5.297 -8.907 1.00 87.12 167 PRO A N 1
ATOM 1331 C CA . PRO A 1 167 ? -16.779 -6.645 -8.632 1.00 87.12 167 PRO A CA 1
ATOM 1332 C C . PRO A 1 167 ? -15.562 -7.038 -9.485 1.00 87.12 167 PRO A C 1
ATOM 1334 O O . PRO A 1 167 ? -14.994 -8.116 -9.304 1.00 87.12 167 PRO A O 1
ATOM 1337 N N . THR A 1 168 ? -15.128 -6.199 -10.426 1.00 90.44 168 THR A N 1
ATOM 1338 C CA . THR A 1 168 ? -14.014 -6.527 -11.315 1.00 90.44 168 THR A CA 1
ATOM 1339 C C . THR A 1 168 ? -12.645 -6.294 -10.664 1.00 90.44 168 THR A C 1
ATOM 1341 O O . THR A 1 168 ? -12.350 -5.257 -10.068 1.00 90.44 168 THR A O 1
ATOM 1344 N N . GLY A 1 169 ? -11.748 -7.272 -10.820 1.00 88.69 169 GLY A N 1
ATOM 1345 C CA . GLY A 1 169 ? -10.331 -7.138 -10.460 1.00 88.69 169 GLY A CA 1
ATOM 1346 C C . GLY A 1 169 ? -9.970 -7.392 -8.992 1.00 88.69 169 GLY A C 1
ATOM 1347 O O . GLY A 1 169 ? -8.804 -7.196 -8.642 1.00 88.69 169 GLY A O 1
ATOM 1348 N N . TRP A 1 170 ? -10.913 -7.842 -8.158 1.00 92.94 170 TRP A N 1
ATOM 1349 C CA . TRP A 1 170 ? -10.629 -8.304 -6.795 1.00 92.94 170 TRP A CA 1
ATOM 1350 C C . TRP A 1 170 ? -9.800 -9.587 -6.791 1.00 92.94 170 TRP A C 1
ATOM 1352 O O . TRP A 1 170 ? -9.965 -10.462 -7.643 1.00 92.94 170 TRP A O 1
ATOM 1362 N N . ARG A 1 171 ? -8.888 -9.684 -5.828 1.00 94.69 171 ARG A N 1
ATOM 1363 C CA . ARG A 1 171 ? -7.996 -10.826 -5.613 1.00 94.69 171 ARG A CA 1
ATOM 1364 C C . ARG A 1 171 ? -7.889 -11.106 -4.124 1.00 94.69 171 ARG A C 1
ATOM 1366 O O . ARG A 1 171 ? -8.065 -10.199 -3.322 1.00 94.69 171 ARG A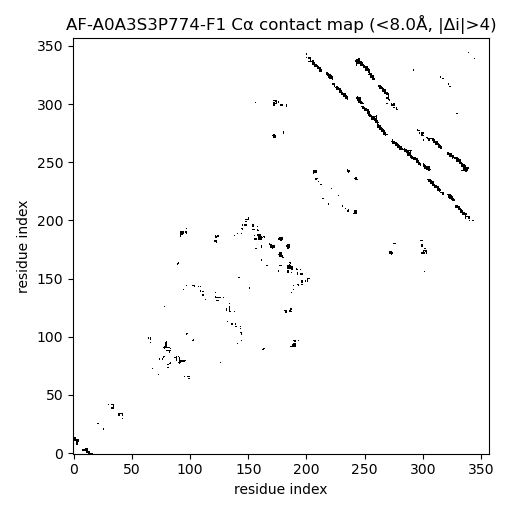 O 1
ATOM 1373 N N . VAL A 1 172 ? -7.565 -12.341 -3.773 1.00 95.62 172 VAL A N 1
ATOM 1374 C CA . VAL A 1 172 ? -7.242 -12.735 -2.398 1.00 95.62 172 VAL A CA 1
ATOM 1375 C C . VAL A 1 172 ? -5.731 -12.887 -2.300 1.00 95.62 172 VAL A C 1
ATOM 1377 O O . VAL A 1 172 ? -5.112 -13.435 -3.215 1.00 95.62 172 VAL A O 1
ATOM 1380 N N . ASN A 1 173 ? -5.131 -12.340 -1.248 1.00 96.00 173 ASN A N 1
ATOM 1381 C CA . ASN A 1 173 ? -3.697 -12.445 -1.012 1.00 96.00 173 ASN A CA 1
ATOM 1382 C C . ASN A 1 173 ? -3.345 -13.712 -0.204 1.00 96.00 173 ASN A C 1
ATOM 1384 O O . ASN A 1 173 ? -4.229 -14.444 0.242 1.00 96.00 173 ASN A O 1
ATOM 1388 N N . GLY A 1 174 ? -2.057 -13.968 0.024 1.00 93.19 174 GLY A N 1
ATOM 1389 C CA . GLY A 1 174 ? -1.588 -15.151 0.754 1.00 93.19 174 GLY A CA 1
ATOM 1390 C C . GLY A 1 174 ? -2.002 -15.205 2.228 1.00 93.19 174 GLY A C 1
ATOM 1391 O O . GLY A 1 174 ? -1.880 -16.252 2.858 1.00 93.19 174 GLY A O 1
ATOM 1392 N N . ALA A 1 175 ? -2.494 -14.094 2.781 1.00 93.75 175 ALA A N 1
ATOM 1393 C CA . ALA A 1 175 ? -3.023 -13.995 4.137 1.00 93.75 175 ALA A CA 1
ATOM 1394 C C . ALA A 1 175 ? -4.561 -14.065 4.192 1.00 93.75 175 ALA A C 1
ATOM 1396 O O . ALA A 1 175 ? -5.133 -13.922 5.269 1.00 93.75 175 ALA A O 1
ATOM 1397 N N . GLY A 1 176 ? -5.233 -14.271 3.053 1.00 92.94 176 GLY A N 1
ATOM 1398 C CA . GLY A 1 176 ? -6.694 -14.335 2.970 1.00 92.94 176 GLY A CA 1
ATOM 1399 C C . GLY A 1 176 ? -7.392 -12.975 2.860 1.00 92.94 176 GLY A C 1
ATOM 1400 O O . GLY A 1 176 ? -8.620 -12.930 2.871 1.00 92.94 176 GLY A O 1
ATOM 1401 N N . LEU A 1 177 ? -6.654 -11.868 2.727 1.00 92.19 177 LEU A N 1
ATOM 1402 C CA . LEU A 1 177 ? -7.238 -10.535 2.564 1.00 92.19 177 LEU A CA 1
ATOM 1403 C C . LEU A 1 177 ? -7.621 -10.276 1.107 1.00 92.19 177 LEU A C 1
ATOM 1405 O O . LEU A 1 177 ? -6.845 -10.529 0.181 1.00 92.19 177 LEU A O 1
ATOM 1409 N N . ILE A 1 178 ? -8.819 -9.728 0.914 1.00 92.06 178 ILE A N 1
ATOM 1410 C CA . ILE A 1 178 ? -9.331 -9.322 -0.394 1.00 92.06 178 ILE A CA 1
ATOM 1411 C C . ILE A 1 178 ? -8.775 -7.934 -0.736 1.00 92.06 178 ILE A C 1
ATOM 1413 O O . ILE A 1 178 ? -8.888 -7.010 0.061 1.00 92.06 178 ILE A O 1
ATOM 1417 N N . TYR A 1 179 ? -8.192 -7.769 -1.923 1.00 94.06 179 TYR A N 1
ATOM 1418 C CA . TYR A 1 179 ? -7.632 -6.498 -2.383 1.00 94.06 179 TYR A CA 1
ATOM 1419 C C . TYR A 1 179 ? -7.901 -6.231 -3.868 1.00 94.06 179 TYR A C 1
ATOM 1421 O O . TYR A 1 179 ? -8.189 -7.135 -4.657 1.00 94.06 179 TYR A O 1
ATOM 1429 N N . ASN A 1 180 ? -7.768 -4.966 -4.261 1.00 91.25 180 ASN A N 1
ATOM 1430 C CA . ASN A 1 180 ? -7.930 -4.484 -5.625 1.00 91.25 180 ASN A CA 1
ATOM 1431 C C . ASN A 1 180 ? -7.021 -3.270 -5.880 1.00 91.25 180 ASN A C 1
ATOM 1433 O O . ASN A 1 180 ? -6.960 -2.347 -5.072 1.00 91.25 180 ASN A O 1
ATOM 1437 N N . ASN A 1 181 ? -6.385 -3.201 -7.054 1.00 87.25 181 ASN A N 1
ATOM 1438 C CA . ASN A 1 181 ? -5.502 -2.079 -7.416 1.00 87.25 181 ASN A CA 1
ATOM 1439 C C . ASN A 1 181 ? -6.216 -0.707 -7.478 1.00 87.25 181 ASN A C 1
ATOM 1441 O O . ASN A 1 181 ? -5.550 0.323 -7.474 1.00 87.25 181 ASN A O 1
ATOM 1445 N N . LYS A 1 182 ? -7.549 -0.669 -7.595 1.00 83.88 182 LYS A N 1
ATOM 1446 C CA . LYS A 1 182 ? -8.360 0.561 -7.639 1.00 83.88 182 LYS A CA 1
ATOM 1447 C C . LYS A 1 182 ? -8.942 0.933 -6.276 1.00 83.88 182 LYS A C 1
ATOM 1449 O O . LYS A 1 182 ? -9.136 2.114 -5.995 1.00 83.88 182 LYS A O 1
ATOM 1454 N N . PHE A 1 183 ? -9.253 -0.065 -5.453 1.00 86.00 183 PHE A N 1
ATOM 1455 C CA . PHE A 1 183 ? -10.037 0.122 -4.232 1.00 86.00 183 PHE A CA 1
ATOM 1456 C C . PHE A 1 183 ? -9.306 -0.269 -2.942 1.00 86.00 183 PHE A C 1
ATOM 1458 O O . PHE A 1 183 ? -9.882 -0.144 -1.867 1.00 86.00 183 PHE A O 1
ATOM 1465 N N . GLY A 1 184 ? -8.051 -0.718 -3.023 1.00 90.50 184 GLY A N 1
ATOM 1466 C CA . GLY A 1 184 ? -7.335 -1.229 -1.857 1.00 90.50 184 GLY A CA 1
ATOM 1467 C C . GLY A 1 184 ? -8.049 -2.460 -1.303 1.00 90.50 184 GLY A C 1
ATOM 1468 O O . GLY A 1 184 ? -8.406 -3.349 -2.073 1.00 90.50 184 GLY A O 1
ATOM 1469 N N . PHE A 1 185 ? -8.286 -2.499 0.008 1.00 91.06 185 PHE A N 1
ATOM 1470 C CA . PHE A 1 185 ? -8.997 -3.601 0.672 1.00 91.06 185 PHE A CA 1
ATOM 1471 C C . PHE A 1 185 ? -10.530 -3.502 0.595 1.00 91.06 185 PHE A C 1
ATOM 1473 O O . PHE A 1 185 ? -11.217 -4.467 0.909 1.00 91.06 185 PHE A O 1
ATOM 1480 N N . GLY A 1 186 ? -11.091 -2.361 0.178 1.00 88.69 186 GLY A N 1
ATOM 1481 C CA . GLY A 1 186 ? -12.541 -2.151 0.180 1.00 88.69 186 GLY A CA 1
ATOM 1482 C C . GLY A 1 186 ? -12.963 -0.752 0.601 1.00 88.69 186 GLY A C 1
ATOM 1483 O O . GLY A 1 186 ? -12.142 0.136 0.833 1.00 88.69 186 GLY A O 1
ATOM 1484 N N . LEU A 1 187 ? -14.277 -0.575 0.709 1.00 84.94 187 LEU A N 1
ATOM 1485 C CA . LEU A 1 187 ? -14.882 0.610 1.295 1.00 84.94 187 LEU A CA 1
ATOM 1486 C C . LEU A 1 187 ? -14.702 0.568 2.818 1.00 84.94 187 LEU A C 1
ATOM 1488 O O . LEU A 1 187 ? -14.947 -0.459 3.450 1.00 84.94 187 LEU A O 1
ATOM 1492 N N . MET A 1 188 ? -14.299 1.686 3.417 1.00 87.25 188 MET A N 1
ATOM 1493 C CA . MET A 1 188 ? -14.136 1.781 4.867 1.00 87.25 188 MET A CA 1
ATOM 1494 C C . MET A 1 188 ? -15.484 1.587 5.581 1.00 87.25 188 MET A C 1
ATOM 1496 O O . MET A 1 188 ? -16.465 2.249 5.250 1.00 87.25 188 MET A O 1
ATOM 1500 N N . ASN A 1 189 ? -15.528 0.703 6.578 1.00 86.12 189 ASN A N 1
ATOM 1501 C CA . ASN A 1 189 ? -16.737 0.389 7.339 1.00 86.12 189 ASN A CA 1
ATOM 1502 C C . ASN A 1 189 ? -16.577 0.865 8.789 1.00 86.12 189 ASN A C 1
ATOM 1504 O O . ASN A 1 189 ? -15.903 0.218 9.592 1.00 86.12 189 ASN A O 1
ATOM 1508 N N . ALA A 1 190 ? -17.205 1.994 9.125 1.00 86.38 190 ALA A N 1
ATOM 1509 C CA . ALA A 1 190 ? -17.044 2.631 10.430 1.00 86.38 190 ALA A CA 1
ATOM 1510 C C . ALA A 1 190 ? -17.505 1.726 11.584 1.00 86.38 190 ALA A C 1
ATOM 1512 O O . ALA A 1 190 ? -16.844 1.641 12.617 1.00 86.38 190 ALA A O 1
ATOM 1513 N N . GLU A 1 191 ? -18.610 1.004 11.390 1.00 85.50 191 GLU A N 1
ATOM 1514 C CA . GLU A 1 191 ? -19.152 0.074 12.380 1.00 85.50 191 GLU A CA 1
ATOM 1515 C C . GLU A 1 191 ? -18.172 -1.068 12.674 1.00 85.50 191 GLU A C 1
ATOM 1517 O O . GLU A 1 191 ? -17.865 -1.346 13.835 1.00 85.50 191 GLU A O 1
ATOM 1522 N N . ALA A 1 192 ? -17.659 -1.716 11.624 1.00 88.06 192 ALA A N 1
ATOM 1523 C CA . ALA A 1 192 ? -16.713 -2.816 11.765 1.00 88.06 192 ALA A CA 1
ATOM 1524 C C . ALA A 1 192 ? -15.387 -2.343 12.378 1.00 88.06 192 ALA A C 1
ATOM 1526 O O . ALA A 1 192 ? -14.849 -3.023 13.253 1.00 88.06 192 ALA A O 1
ATOM 1527 N N . MET A 1 193 ? -14.899 -1.162 11.980 1.00 88.31 193 MET A N 1
ATOM 1528 C CA . MET A 1 193 ? -13.693 -0.562 12.551 1.00 88.31 193 MET A CA 1
ATOM 1529 C C . MET A 1 193 ? -13.833 -0.307 14.051 1.00 88.31 193 MET A C 1
ATOM 1531 O O . MET A 1 193 ? -12.986 -0.768 14.810 1.00 88.31 193 MET A O 1
ATOM 1535 N N . VAL A 1 194 ? -14.901 0.366 14.495 1.00 88.62 194 VAL A N 1
ATOM 1536 C CA . VAL A 1 194 ? -15.109 0.668 15.923 1.00 88.62 194 VAL A CA 1
ATOM 1537 C C . VAL A 1 194 ? -15.297 -0.616 16.729 1.00 88.62 194 VAL A C 1
ATOM 1539 O O . VAL A 1 194 ? -14.637 -0.798 17.750 1.00 88.62 194 VAL A O 1
ATOM 1542 N N . LYS A 1 195 ? -16.117 -1.562 16.248 1.00 87.25 195 LYS A N 1
ATOM 1543 C CA . LYS A 1 195 ? -16.302 -2.862 16.917 1.00 87.25 195 LYS A CA 1
ATOM 1544 C C . LYS A 1 195 ? -14.987 -3.625 17.078 1.00 87.25 195 LYS A C 1
ATOM 1546 O O . LYS A 1 195 ? -14.753 -4.219 18.128 1.00 87.25 195 LYS A O 1
ATOM 1551 N N . LYS A 1 196 ? -14.127 -3.610 16.055 1.00 88.06 196 LYS A N 1
ATOM 1552 C CA . LYS A 1 196 ? -12.817 -4.270 16.101 1.00 88.06 196 LYS A CA 1
ATOM 1553 C C . LYS A 1 196 ? -11.835 -3.526 17.009 1.00 88.06 196 LYS A C 1
ATOM 1555 O O . LYS A 1 196 ? -11.081 -4.178 17.725 1.00 88.06 196 LYS A O 1
ATOM 1560 N N . ALA A 1 197 ? -11.875 -2.195 17.008 1.00 88.00 197 ALA A N 1
ATOM 1561 C CA . ALA A 1 197 ? -11.015 -1.341 17.820 1.00 88.00 197 ALA A CA 1
ATOM 1562 C C . ALA A 1 197 ? -11.227 -1.533 19.327 1.00 88.00 197 ALA A C 1
ATOM 1564 O O . ALA A 1 197 ? -10.252 -1.572 20.070 1.00 88.00 197 ALA A O 1
ATOM 1565 N N . LEU A 1 198 ? -12.473 -1.738 19.771 1.00 85.38 198 LEU A N 1
ATOM 1566 C CA . LEU A 1 198 ? -12.797 -1.945 21.192 1.00 85.38 198 LEU A CA 1
ATOM 1567 C C . LEU A 1 198 ? -12.092 -3.159 21.814 1.00 85.38 198 LEU A C 1
ATOM 1569 O O . LEU A 1 198 ? -11.791 -3.149 23.002 1.00 85.38 198 LEU A O 1
ATOM 1573 N N . ASN A 1 199 ? -11.805 -4.181 21.006 1.00 84.94 199 ASN A N 1
ATOM 1574 C CA . ASN A 1 199 ? -11.096 -5.390 21.427 1.00 84.94 199 ASN A CA 1
ATOM 1575 C C . ASN A 1 199 ? -9.690 -5.477 20.804 1.00 84.94 199 ASN A C 1
ATOM 1577 O O . ASN A 1 199 ? -9.109 -6.563 20.723 1.00 84.94 199 ASN A O 1
ATOM 1581 N N . TRP A 1 200 ? -9.152 -4.361 20.302 1.00 85.81 200 TRP A N 1
ATOM 1582 C CA . TRP A 1 200 ? -7.877 -4.353 19.597 1.00 85.81 200 TRP A CA 1
ATOM 1583 C C . TRP A 1 200 ? -6.698 -4.410 20.565 1.00 85.81 200 TRP A C 1
ATOM 1585 O O . TRP A 1 200 ? -6.619 -3.666 21.539 1.00 85.81 200 TRP A O 1
ATOM 1595 N N . THR A 1 201 ? -5.741 -5.285 20.268 1.00 85.50 201 THR A N 1
ATOM 1596 C CA . THR A 1 201 ? -4.450 -5.320 20.958 1.00 85.50 201 THR A CA 1
ATOM 1597 C C . THR A 1 201 ? -3.399 -4.695 20.056 1.00 85.50 201 THR A C 1
ATOM 1599 O O . THR A 1 201 ? -3.228 -5.164 18.930 1.00 85.50 201 THR A O 1
ATOM 1602 N N . ASN A 1 202 ? -2.683 -3.686 20.561 1.00 85.56 202 ASN A N 1
ATOM 1603 C CA . ASN A 1 202 ? -1.672 -2.979 19.776 1.00 85.56 202 ASN A CA 1
ATOM 1604 C C . ASN A 1 202 ? -0.589 -3.929 19.259 1.00 85.56 202 ASN A C 1
ATOM 1606 O O . ASN A 1 202 ? -0.054 -4.722 20.037 1.00 85.56 202 ASN A O 1
ATOM 1610 N N . VAL A 1 203 ? -0.256 -3.837 17.974 1.00 88.19 203 VAL A N 1
ATOM 1611 C CA . VAL A 1 203 ? 0.771 -4.658 17.332 1.00 88.19 203 VAL A CA 1
ATOM 1612 C C . VAL A 1 203 ? 2.167 -4.326 17.877 1.00 88.19 203 VAL A C 1
ATOM 1614 O O . VAL A 1 203 ? 2.391 -3.227 18.395 1.00 88.19 203 VAL A O 1
ATOM 1617 N N . PR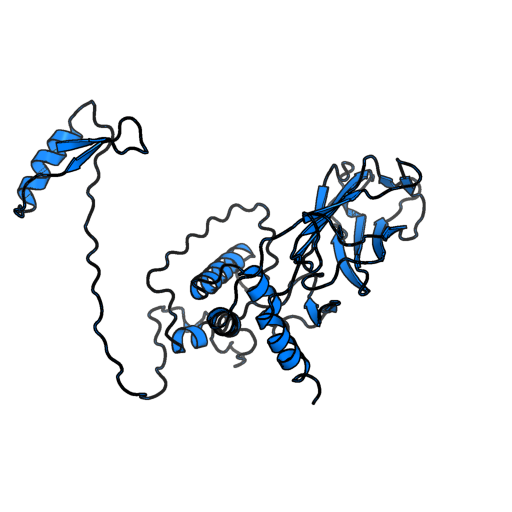O A 1 204 ? 3.122 -5.269 17.792 1.00 88.19 204 PRO A N 1
ATOM 1618 C CA . PRO A 1 204 ? 4.506 -5.015 18.178 1.00 88.19 204 PRO A CA 1
ATOM 1619 C C . PRO A 1 204 ? 5.157 -3.876 17.372 1.00 88.19 204 PRO A C 1
ATOM 1621 O O . PRO A 1 204 ? 4.644 -3.479 16.325 1.00 88.19 204 PRO A O 1
ATOM 1624 N N . PRO A 1 205 ? 6.325 -3.371 17.811 1.00 88.19 205 PRO A N 1
ATOM 1625 C CA . PRO A 1 205 ? 7.088 -2.398 17.041 1.00 88.19 205 PRO A CA 1
ATOM 1626 C C . PRO A 1 205 ? 7.383 -2.886 15.619 1.00 88.19 205 PRO A C 1
ATOM 1628 O O . PRO A 1 205 ? 7.726 -4.050 15.396 1.00 88.19 205 PRO A O 1
ATOM 1631 N N . LYS A 1 206 ? 7.275 -1.962 14.666 1.00 89.06 206 LYS A N 1
ATOM 1632 C CA . LYS A 1 206 ? 7.581 -2.205 13.259 1.00 89.06 206 LYS A CA 1
ATOM 1633 C C . LYS A 1 206 ? 9.089 -2.384 13.052 1.00 89.06 206 LYS A C 1
ATOM 1635 O O . LYS A 1 206 ? 9.880 -1.555 13.497 1.00 89.06 206 LYS A O 1
ATOM 1640 N N . SER A 1 207 ? 9.450 -3.402 12.279 1.00 92.69 207 SER A N 1
ATOM 1641 C CA . SER A 1 207 ? 10.792 -3.658 11.749 1.00 92.69 207 SER A CA 1
ATOM 1642 C C . SER A 1 207 ? 10.817 -3.475 10.230 1.00 92.69 207 SER A C 1
ATOM 1644 O O . SER A 1 207 ? 9.777 -3.464 9.563 1.00 92.69 207 SER A O 1
ATOM 1646 N N . SER A 1 208 ? 12.014 -3.325 9.664 1.00 94.31 208 SER A N 1
ATOM 1647 C CA . SER A 1 208 ? 12.221 -3.189 8.220 1.00 94.31 208 SER A CA 1
ATOM 1648 C C . SER A 1 208 ? 13.378 -4.053 7.748 1.00 94.31 208 SER A C 1
ATOM 1650 O O . SER A 1 208 ? 14.478 -3.928 8.281 1.00 94.31 208 SER A O 1
ATOM 1652 N N . CYS A 1 209 ? 13.155 -4.848 6.707 1.00 94.81 209 CYS A N 1
ATOM 1653 C CA . CYS A 1 209 ? 14.190 -5.625 6.039 1.00 94.81 209 CYS A CA 1
ATOM 1654 C C . CYS A 1 209 ? 14.411 -5.073 4.630 1.00 94.81 209 CYS A C 1
ATOM 1656 O O . CYS A 1 209 ? 13.449 -4.878 3.887 1.00 94.81 209 CYS A O 1
ATOM 1658 N N . THR A 1 210 ? 15.672 -4.846 4.265 1.00 94.69 210 THR A N 1
ATOM 1659 C CA . THR A 1 210 ? 16.072 -4.386 2.932 1.00 94.69 210 THR A CA 1
ATOM 1660 C C . THR A 1 210 ? 17.017 -5.400 2.314 1.00 94.69 210 THR A C 1
ATOM 1662 O O . THR A 1 210 ? 17.969 -5.845 2.950 1.00 94.69 210 THR A O 1
ATOM 1665 N N . VAL A 1 211 ? 16.744 -5.750 1.064 1.00 92.06 211 VAL A N 1
ATOM 1666 C CA . VAL A 1 211 ? 17.495 -6.707 0.263 1.00 92.06 211 VAL A CA 1
ATOM 1667 C C . VAL A 1 211 ? 17.981 -5.999 -0.990 1.00 92.06 211 VAL A C 1
ATOM 1669 O O . VAL A 1 211 ? 17.209 -5.330 -1.678 1.00 92.06 211 VAL A O 1
ATOM 1672 N N . GLU A 1 212 ? 19.262 -6.152 -1.292 1.00 90.62 212 GLU A N 1
ATOM 1673 C CA . GLU A 1 212 ? 19.817 -5.722 -2.568 1.00 90.62 212 GLU A CA 1
ATOM 1674 C C . GLU A 1 212 ? 19.400 -6.701 -3.671 1.00 90.62 212 GLU A C 1
ATOM 1676 O O . GLU A 1 212 ? 19.554 -7.917 -3.541 1.00 90.62 212 GLU A O 1
ATOM 1681 N N . LEU A 1 213 ? 18.862 -6.175 -4.768 1.00 85.88 213 LEU A N 1
ATOM 1682 C CA . LEU A 1 213 ? 18.533 -6.976 -5.938 1.00 85.88 213 LEU A CA 1
ATOM 1683 C C . LEU A 1 213 ? 19.801 -7.157 -6.775 1.00 85.88 213 LEU A C 1
ATOM 1685 O O . LEU A 1 213 ? 20.243 -6.237 -7.462 1.00 85.88 213 LEU A O 1
ATOM 1689 N N . LEU A 1 214 ? 20.388 -8.351 -6.701 1.00 76.94 214 LEU A N 1
ATOM 1690 C CA . LEU A 1 214 ? 21.592 -8.697 -7.450 1.00 76.94 214 LEU A CA 1
ATOM 1691 C C . LEU A 1 214 ? 21.235 -9.017 -8.907 1.00 76.94 214 LEU A C 1
ATOM 1693 O O . LEU A 1 214 ? 20.484 -9.951 -9.186 1.00 76.94 214 LEU A O 1
ATOM 1697 N N . PHE A 1 215 ? 21.807 -8.256 -9.838 1.00 73.00 215 PHE A N 1
ATOM 1698 C CA . PHE A 1 215 ? 21.716 -8.513 -11.275 1.00 73.00 215 PHE A CA 1
ATOM 1699 C C . PHE A 1 215 ? 23.081 -8.962 -11.783 1.00 73.00 215 PHE A C 1
ATOM 1701 O O . PHE A 1 215 ? 24.081 -8.307 -11.504 1.00 73.00 215 PHE A O 1
ATOM 1708 N N . GLU A 1 216 ? 23.127 -10.043 -12.568 1.00 63.72 216 GLU A N 1
ATOM 1709 C CA . GLU A 1 216 ? 24.388 -10.621 -13.063 1.00 63.72 216 GLU A CA 1
ATOM 1710 C C . GLU A 1 216 ? 25.251 -9.612 -13.844 1.00 63.72 216 GLU A C 1
ATOM 1712 O O . GLU A 1 216 ? 26.476 -9.729 -13.849 1.00 63.72 216 GLU A O 1
ATOM 1717 N N . ARG A 1 217 ? 24.631 -8.607 -14.490 1.00 61.44 217 ARG A N 1
ATOM 1718 C CA . ARG A 1 217 ? 25.304 -7.459 -15.125 1.00 61.44 217 ARG A CA 1
ATOM 1719 C C . ARG A 1 217 ? 24.428 -6.205 -15.058 1.00 61.44 217 ARG A C 1
ATOM 1721 O O . ARG A 1 217 ? 23.305 -6.213 -15.561 1.00 61.44 217 ARG A O 1
ATOM 1728 N N . LEU A 1 218 ? 24.965 -5.114 -14.506 1.00 61.84 218 LEU A N 1
ATOM 1729 C CA . LEU A 1 218 ? 24.414 -3.763 -14.647 1.00 61.84 218 LEU A CA 1
ATOM 1730 C C . LEU A 1 218 ? 25.298 -2.948 -15.619 1.00 61.84 218 LEU A C 1
ATOM 1732 O O . LEU A 1 218 ? 26.519 -2.987 -15.483 1.00 61.84 218 LEU A O 1
ATOM 1736 N N . PRO A 1 219 ? 24.726 -2.214 -16.592 1.00 63.78 219 PRO A N 1
ATOM 1737 C CA . PRO A 1 219 ? 23.299 -2.084 -16.836 1.00 63.78 219 PRO A CA 1
ATOM 1738 C C . PRO A 1 219 ? 22.667 -3.303 -17.521 1.00 63.78 219 PRO A C 1
ATOM 1740 O O . PRO A 1 219 ? 23.106 -3.725 -18.592 1.00 63.78 219 PRO A O 1
ATOM 1743 N N . LEU A 1 220 ? 21.570 -3.819 -16.956 1.00 66.50 220 LEU A N 1
ATOM 1744 C CA . LEU A 1 220 ? 20.820 -4.913 -17.576 1.00 66.50 220 LEU A CA 1
ATOM 1745 C C . LEU A 1 220 ? 20.025 -4.359 -18.755 1.00 66.50 220 LEU A C 1
ATOM 1747 O O . LEU A 1 220 ? 19.062 -3.624 -18.540 1.00 66.50 220 LEU A O 1
ATOM 1751 N N . THR A 1 221 ? 20.432 -4.702 -19.978 1.00 67.12 221 THR A N 1
ATOM 1752 C CA . THR A 1 221 ? 19.789 -4.213 -21.200 1.00 67.12 221 THR A CA 1
ATOM 1753 C C . THR A 1 221 ? 18.823 -5.247 -21.764 1.00 67.12 221 THR A C 1
ATOM 1755 O O . THR A 1 221 ? 19.212 -6.354 -22.124 1.00 67.12 221 THR A O 1
ATOM 1758 N N . ILE A 1 222 ? 17.553 -4.874 -21.857 1.00 67.44 222 ILE A N 1
ATOM 1759 C CA . ILE A 1 222 ? 16.467 -5.736 -22.311 1.00 67.44 222 ILE A CA 1
ATOM 1760 C C . ILE A 1 222 ? 16.034 -5.297 -23.709 1.00 67.44 222 ILE A C 1
ATOM 1762 O O . ILE A 1 222 ? 15.569 -4.171 -23.898 1.00 67.44 222 ILE A O 1
ATOM 1766 N N . PHE A 1 223 ? 16.144 -6.222 -24.663 1.00 62.78 223 PHE A N 1
ATOM 1767 C CA . PHE A 1 223 ? 15.786 -6.023 -26.074 1.00 62.78 223 PHE A CA 1
ATOM 1768 C C . PHE A 1 223 ? 14.513 -6.780 -26.496 1.00 62.78 223 PHE A C 1
ATOM 1770 O O . PHE A 1 223 ? 14.115 -6.730 -27.657 1.00 62.78 223 PHE A O 1
ATOM 1777 N N . SER A 1 224 ? 13.877 -7.524 -25.583 1.00 58.84 224 SER A N 1
ATOM 1778 C CA . SER A 1 224 ? 12.788 -8.443 -25.930 1.00 58.84 224 SER A CA 1
ATOM 1779 C C . SER A 1 224 ? 11.400 -7.818 -25.788 1.00 58.84 224 SER A C 1
ATOM 1781 O O . SER A 1 224 ? 11.123 -7.097 -24.833 1.00 58.84 224 SER A O 1
ATOM 1783 N N . LEU A 1 225 ? 10.489 -8.202 -26.691 1.00 60.47 225 LEU A N 1
ATOM 1784 C CA . LEU A 1 225 ? 9.035 -8.014 -26.559 1.00 60.47 225 LEU A CA 1
ATOM 1785 C C . LEU A 1 225 ? 8.436 -8.783 -25.367 1.00 60.47 225 LEU A C 1
ATOM 1787 O O . LEU A 1 225 ? 7.279 -8.563 -25.006 1.00 60.47 225 LEU A O 1
ATOM 1791 N N . LYS A 1 226 ? 9.190 -9.723 -24.785 1.00 67.88 226 LYS A N 1
ATOM 1792 C CA . LYS A 1 226 ? 8.729 -10.561 -23.680 1.00 67.88 226 LYS A CA 1
ATOM 1793 C C . LYS A 1 226 ? 8.838 -9.825 -22.335 1.00 67.88 226 LYS A C 1
ATOM 1795 O O . LYS A 1 226 ? 9.759 -9.031 -22.142 1.00 67.88 226 LYS A O 1
ATOM 1800 N N . PRO A 1 227 ? 7.921 -10.097 -21.387 1.00 76.06 227 PRO A N 1
ATOM 1801 C CA . PRO A 1 227 ? 8.069 -9.656 -20.005 1.00 76.06 227 PRO A CA 1
ATOM 1802 C C . PRO A 1 227 ? 9.392 -10.151 -19.417 1.00 76.06 227 PRO A C 1
ATOM 1804 O O . PRO A 1 227 ? 9.782 -11.295 -19.649 1.00 76.06 227 PRO A O 1
ATOM 1807 N N . ASN A 1 228 ? 10.051 -9.304 -18.634 1.00 81.94 228 ASN A N 1
ATOM 1808 C CA . ASN A 1 228 ? 11.296 -9.652 -17.957 1.00 81.94 228 ASN A CA 1
ATOM 1809 C C . ASN A 1 228 ? 10.966 -10.057 -16.539 1.00 81.94 228 ASN A C 1
ATOM 1811 O O . ASN A 1 228 ? 10.349 -9.276 -15.818 1.00 81.94 228 ASN A O 1
ATOM 1815 N N . PHE A 1 229 ? 11.363 -11.269 -16.174 1.00 87.31 229 PHE A N 1
ATOM 1816 C CA . PHE A 1 229 ? 11.120 -11.848 -14.863 1.00 87.31 229 PHE A CA 1
ATOM 1817 C C . PHE A 1 229 ? 12.416 -11.778 -14.065 1.00 87.31 229 PHE A C 1
ATOM 1819 O O . PHE A 1 229 ? 13.396 -12.437 -14.401 1.00 87.31 229 PHE A O 1
ATOM 1826 N N . ILE A 1 230 ? 12.419 -10.941 -13.036 1.00 87.75 230 ILE A N 1
ATOM 1827 C CA . ILE A 1 230 ? 13.536 -10.760 -12.117 1.00 87.75 230 ILE A CA 1
ATOM 1828 C C . ILE A 1 230 ? 13.160 -11.488 -10.834 1.00 87.75 230 ILE A C 1
ATOM 1830 O O . ILE A 1 230 ? 12.289 -11.042 -10.089 1.00 87.75 230 ILE A O 1
ATOM 1834 N N . ASN A 1 231 ? 13.802 -12.625 -10.610 1.00 91.81 231 ASN A N 1
ATOM 1835 C CA . ASN A 1 231 ? 13.570 -13.477 -9.456 1.00 91.81 231 ASN A CA 1
ATOM 1836 C C . ASN A 1 231 ? 14.603 -13.177 -8.373 1.00 91.81 231 ASN A C 1
ATOM 1838 O O . ASN A 1 231 ? 15.795 -13.119 -8.664 1.00 91.81 231 ASN A O 1
ATOM 1842 N N . PHE A 1 232 ? 14.160 -13.031 -7.129 1.00 92.38 232 PHE A N 1
ATOM 1843 C CA . PHE A 1 232 ? 15.051 -12.854 -5.988 1.00 92.38 232 PHE A CA 1
ATOM 1844 C C . PHE A 1 232 ? 14.487 -13.557 -4.754 1.00 92.38 232 PHE A C 1
ATOM 1846 O O . PHE A 1 232 ? 13.278 -13.597 -4.528 1.00 92.38 232 PHE A O 1
ATOM 1853 N N . LEU A 1 233 ? 15.379 -14.154 -3.967 1.00 93.25 233 LEU A N 1
ATOM 1854 C CA . LEU A 1 233 ? 15.028 -14.857 -2.739 1.00 93.25 233 LEU A CA 1
ATOM 1855 C C . LEU A 1 233 ? 15.214 -13.929 -1.544 1.00 93.25 233 LEU A C 1
ATOM 1857 O O . LEU A 1 233 ? 16.192 -13.189 -1.463 1.00 93.25 233 LEU A O 1
ATOM 1861 N N . THR A 1 234 ? 14.302 -14.010 -0.581 1.00 93.38 234 THR A N 1
ATOM 1862 C CA . THR A 1 234 ? 14.472 -13.346 0.709 1.00 93.38 234 THR A CA 1
ATOM 1863 C C . THR A 1 234 ? 14.079 -14.266 1.855 1.00 93.38 234 THR A C 1
ATOM 1865 O O . THR A 1 234 ? 13.171 -15.090 1.745 1.00 93.38 234 THR A O 1
ATOM 1868 N N . ASN A 1 235 ? 14.789 -14.134 2.970 1.00 92.31 235 ASN A N 1
ATOM 1869 C CA . ASN A 1 235 ? 14.593 -14.914 4.185 1.00 92.31 235 ASN A CA 1
ATOM 1870 C C . ASN A 1 235 ? 14.016 -14.066 5.329 1.00 92.31 235 ASN A C 1
ATOM 1872 O O . ASN A 1 235 ? 14.247 -14.406 6.481 1.00 92.31 235 ASN A O 1
ATOM 1876 N N . GLY A 1 236 ? 13.365 -12.932 5.056 1.00 90.88 236 GLY A N 1
ATOM 1877 C CA . GLY A 1 236 ? 12.784 -12.116 6.129 1.00 90.88 236 GLY A CA 1
ATOM 1878 C C . GLY A 1 236 ? 13.795 -11.343 6.981 1.00 90.88 236 GLY A C 1
ATOM 1879 O O . GLY A 1 236 ? 13.410 -10.888 8.051 1.00 90.88 236 GLY A O 1
ATOM 1880 N N . CYS A 1 237 ? 15.076 -11.251 6.592 1.00 93.25 237 CYS A N 1
ATOM 1881 C CA . CYS A 1 237 ? 16.167 -10.828 7.486 1.00 93.25 237 CYS A CA 1
ATOM 1882 C C . CYS A 1 237 ? 16.209 -11.660 8.789 1.00 93.25 237 CYS A C 1
ATOM 1884 O O . CYS A 1 237 ? 16.485 -11.138 9.874 1.00 93.25 237 CYS A O 1
ATOM 1886 N N . LYS A 1 238 ? 15.902 -12.959 8.686 1.00 92.69 238 LYS A N 1
ATOM 1887 C CA . LYS A 1 238 ? 15.837 -13.900 9.811 1.00 92.69 238 LYS A CA 1
ATOM 1888 C C . LYS A 1 238 ? 17.091 -13.862 10.690 1.00 92.69 238 LYS A C 1
ATOM 1890 O O . LYS A 1 238 ? 18.205 -13.798 10.174 1.00 92.69 238 LYS A O 1
ATOM 1895 N N . ASN A 1 239 ? 16.896 -13.970 12.008 1.00 89.94 239 ASN A N 1
ATOM 1896 C CA . ASN A 1 239 ? 17.946 -13.931 13.036 1.00 89.94 239 ASN A CA 1
ATOM 1897 C C . ASN A 1 239 ? 18.685 -12.583 13.143 1.00 89.94 239 ASN A C 1
ATOM 1899 O O . ASN A 1 239 ? 19.794 -12.528 13.674 1.00 89.94 239 ASN A O 1
ATOM 1903 N N . THR A 1 240 ? 18.082 -11.490 12.672 1.00 91.19 240 THR A N 1
ATOM 1904 C CA . THR A 1 240 ? 18.616 -10.130 12.847 1.00 91.19 240 THR A CA 1
ATOM 1905 C C . THR A 1 240 ? 17.631 -9.251 13.622 1.00 91.19 240 THR A C 1
ATOM 1907 O O . THR A 1 240 ? 16.480 -9.626 13.856 1.00 91.19 240 THR A O 1
ATOM 1910 N N . THR A 1 241 ? 18.060 -8.054 14.021 1.00 89.25 241 THR A N 1
ATOM 1911 C CA . THR A 1 241 ? 17.175 -7.037 14.623 1.00 89.25 241 THR A CA 1
ATOM 1912 C C . THR A 1 241 ? 16.104 -6.534 13.649 1.00 89.25 241 THR A C 1
ATOM 1914 O O . THR A 1 241 ? 15.049 -6.075 14.075 1.00 89.25 241 THR A O 1
ATOM 1917 N N . ASN A 1 242 ? 16.357 -6.676 12.348 1.00 92.44 242 ASN A N 1
ATOM 1918 C CA . ASN A 1 242 ? 15.513 -6.233 11.242 1.00 92.44 242 ASN A CA 1
ATOM 1919 C C . ASN A 1 242 ? 14.580 -7.337 10.722 1.00 92.44 242 ASN A C 1
ATOM 1921 O O . ASN A 1 242 ? 14.031 -7.223 9.627 1.00 92.44 242 ASN A O 1
ATOM 1925 N N . GLU A 1 243 ? 14.421 -8.421 11.482 1.00 94.25 243 GLU A N 1
ATOM 1926 C CA . GLU A 1 243 ? 13.583 -9.549 11.093 1.00 94.25 243 GLU A CA 1
ATOM 1927 C C . GLU A 1 243 ? 12.115 -9.133 10.930 1.00 94.25 243 GLU A C 1
ATOM 1929 O O . GLU A 1 243 ? 11.513 -8.532 11.824 1.00 94.25 243 GLU A O 1
ATOM 1934 N N . VAL A 1 244 ? 11.531 -9.503 9.791 1.00 94.50 244 VAL A N 1
ATOM 1935 C CA . VAL A 1 244 ? 10.115 -9.311 9.480 1.00 94.50 244 VAL A CA 1
ATOM 1936 C C . VAL A 1 244 ? 9.527 -10.654 9.062 1.00 94.50 244 VAL A C 1
ATOM 1938 O O . VAL A 1 244 ? 9.964 -11.272 8.092 1.00 94.50 244 VAL A O 1
ATOM 1941 N N . ASN A 1 245 ? 8.496 -11.090 9.781 1.00 93.25 245 ASN A N 1
ATOM 1942 C CA . ASN A 1 245 ? 7.763 -12.323 9.494 1.00 93.25 245 ASN A CA 1
ATOM 1943 C C . ASN A 1 245 ? 6.370 -12.062 8.923 1.00 93.25 245 ASN A C 1
ATOM 1945 O O . ASN A 1 245 ? 5.810 -12.955 8.290 1.00 93.25 245 ASN A O 1
ATOM 1949 N N . ILE A 1 246 ? 5.809 -10.873 9.144 1.00 94.25 246 ILE A N 1
ATOM 1950 C CA . ILE A 1 246 ? 4.484 -10.475 8.665 1.00 94.25 246 ILE A CA 1
ATOM 1951 C C . ILE A 1 246 ? 4.625 -9.134 7.965 1.00 94.25 246 ILE A C 1
ATOM 1953 O O . ILE A 1 246 ? 5.078 -8.167 8.574 1.00 94.25 246 ILE A O 1
ATOM 1957 N N . ILE A 1 247 ? 4.239 -9.080 6.698 1.00 94.88 247 ILE A N 1
ATOM 1958 C CA . ILE A 1 247 ? 4.345 -7.879 5.874 1.00 94.88 247 ILE A CA 1
ATOM 1959 C C . ILE A 1 247 ? 3.205 -6.909 6.194 1.00 94.88 247 ILE A C 1
ATOM 1961 O O . ILE A 1 247 ? 2.052 -7.309 6.320 1.00 94.88 247 ILE A O 1
ATOM 1965 N N . GLU A 1 248 ? 3.522 -5.621 6.242 1.00 92.31 248 GLU A N 1
ATOM 1966 C CA . GLU A 1 248 ? 2.564 -4.512 6.186 1.00 92.31 248 GLU A CA 1
ATOM 1967 C C . GLU A 1 248 ? 2.745 -3.759 4.862 1.00 92.31 248 GLU A C 1
ATOM 1969 O O . GLU A 1 248 ? 1.838 -3.681 4.035 1.00 92.31 248 GLU A O 1
ATOM 1974 N N . HIS A 1 249 ? 3.965 -3.279 4.606 1.00 93.00 249 HIS A N 1
ATOM 1975 C CA . HIS A 1 249 ? 4.302 -2.521 3.401 1.00 93.00 249 HIS A CA 1
ATOM 1976 C C . HIS A 1 249 ? 5.445 -3.177 2.648 1.00 93.00 249 HIS A C 1
ATOM 1978 O O . HIS A 1 249 ? 6.394 -3.674 3.250 1.00 93.00 249 HIS A O 1
ATOM 1984 N N . VAL A 1 250 ? 5.384 -3.108 1.324 1.00 95.44 250 VAL A N 1
ATOM 1985 C CA . VAL A 1 250 ? 6.471 -3.508 0.430 1.00 95.44 250 VAL A CA 1
ATOM 1986 C C . VAL A 1 250 ? 6.860 -2.319 -0.431 1.00 95.44 250 VAL A C 1
ATOM 1988 O O . VAL A 1 250 ? 5.985 -1.595 -0.903 1.00 95.44 250 VAL A O 1
ATOM 1991 N N . GLN A 1 251 ? 8.157 -2.137 -0.648 1.00 95.62 251 GLN A N 1
ATOM 1992 C CA . GLN A 1 251 ? 8.757 -1.119 -1.493 1.00 95.62 251 GLN A CA 1
ATOM 1993 C C . GLN A 1 251 ? 9.790 -1.752 -2.431 1.00 95.62 251 GLN A C 1
ATOM 1995 O O . GLN A 1 251 ? 10.626 -2.556 -2.024 1.00 95.62 251 GLN A O 1
ATOM 2000 N N . VAL A 1 252 ? 9.735 -1.370 -3.702 1.00 95.00 252 VAL A N 1
ATOM 2001 C CA . VAL A 1 252 ? 10.728 -1.716 -4.719 1.00 95.00 252 VAL A CA 1
ATOM 2002 C C . VAL A 1 252 ? 11.347 -0.417 -5.207 1.00 95.00 252 VAL A C 1
ATOM 2004 O O . VAL A 1 252 ? 10.667 0.393 -5.839 1.00 95.00 252 VAL A O 1
ATOM 2007 N N . THR A 1 253 ? 12.623 -0.210 -4.911 1.00 94.06 253 THR A N 1
ATOM 2008 C CA . THR A 1 253 ? 13.354 1.003 -5.277 1.00 94.06 253 THR A CA 1
ATOM 2009 C C . THR A 1 253 ? 14.138 0.749 -6.547 1.00 94.06 253 THR A C 1
ATOM 2011 O O . THR A 1 253 ? 15.062 -0.068 -6.547 1.00 94.06 253 THR A O 1
ATOM 2014 N N . LEU A 1 254 ? 13.758 1.438 -7.629 1.00 92.44 254 LEU A N 1
ATOM 2015 C CA . LEU A 1 254 ? 14.304 1.184 -8.956 1.00 92.44 254 LEU A CA 1
ATOM 2016 C C . LEU A 1 254 ? 14.874 2.435 -9.647 1.00 92.44 254 LEU A C 1
ATOM 2018 O O . LEU A 1 254 ? 14.288 3.522 -9.617 1.00 92.44 254 LEU A O 1
ATOM 2022 N N . SER A 1 255 ? 15.973 2.235 -10.373 1.00 91.81 255 SER A N 1
ATOM 2023 C CA . SER A 1 255 ? 16.545 3.168 -11.352 1.00 91.81 255 SER A CA 1
ATOM 2024 C C . SER A 1 255 ? 16.469 2.559 -12.752 1.00 91.81 255 SER A C 1
ATOM 2026 O O . SER A 1 255 ? 17.305 1.732 -13.125 1.00 91.81 255 SER A O 1
ATOM 2028 N N . ILE A 1 256 ? 15.467 2.982 -13.527 1.00 89.94 256 ILE A N 1
ATOM 2029 C CA . ILE A 1 256 ? 15.143 2.465 -14.862 1.00 89.94 256 ILE A CA 1
ATOM 2030 C C . ILE A 1 256 ? 15.328 3.567 -15.902 1.00 89.94 256 ILE A C 1
ATOM 2032 O O . ILE A 1 256 ? 14.709 4.626 -15.821 1.00 89.94 256 ILE A O 1
ATOM 2036 N N . SER A 1 257 ? 16.087 3.282 -16.952 1.00 90.06 257 SER A N 1
ATOM 2037 C CA . SER A 1 257 ? 16.198 4.105 -18.152 1.00 90.06 257 SER A CA 1
ATOM 2038 C C . SER A 1 257 ? 15.371 3.492 -19.277 1.00 90.06 257 SER A C 1
ATOM 2040 O O . SER A 1 257 ? 15.623 2.359 -19.689 1.00 90.06 257 SER A O 1
ATOM 2042 N N . TYR A 1 258 ? 14.395 4.247 -19.786 1.00 88.88 258 TYR A N 1
ATOM 2043 C CA . TYR A 1 258 ? 13.582 3.839 -20.930 1.00 88.88 258 TYR A CA 1
ATOM 2044 C C . TYR A 1 258 ? 13.132 5.061 -21.750 1.00 88.88 258 TYR A C 1
ATOM 2046 O O . TYR A 1 258 ? 12.748 6.062 -21.139 1.00 88.88 258 TYR A O 1
ATOM 2054 N N . PRO A 1 259 ? 13.119 5.003 -23.100 1.00 88.69 259 PRO A N 1
ATOM 2055 C CA . PRO A 1 259 ? 12.807 6.168 -23.939 1.00 88.69 259 PRO A CA 1
ATOM 2056 C C . PRO A 1 259 ? 11.414 6.772 -23.724 1.00 88.69 259 PRO A C 1
ATOM 2058 O O . PRO A 1 259 ? 11.234 7.974 -23.889 1.00 88.69 259 PRO A O 1
ATOM 2061 N N . ILE A 1 260 ? 10.418 5.956 -23.362 1.00 89.50 260 ILE A N 1
ATOM 2062 C CA . ILE A 1 260 ? 9.036 6.405 -23.128 1.00 89.50 260 ILE A CA 1
ATOM 2063 C C . ILE A 1 260 ? 8.523 5.779 -21.831 1.00 89.50 260 ILE A C 1
ATOM 2065 O O . ILE A 1 260 ? 7.970 4.678 -21.827 1.00 89.50 260 ILE A O 1
ATOM 2069 N N . ARG A 1 261 ? 8.684 6.487 -20.712 1.00 91.69 261 ARG A N 1
ATOM 2070 C CA . ARG A 1 261 ? 8.384 5.976 -19.365 1.00 91.69 261 ARG A CA 1
ATOM 2071 C C . ARG A 1 261 ? 6.950 5.467 -19.185 1.00 91.69 261 ARG A C 1
ATOM 2073 O O . ARG A 1 261 ? 6.736 4.510 -18.448 1.00 91.69 261 ARG A O 1
ATOM 2080 N N . GLY A 1 262 ? 5.964 6.052 -19.863 1.00 90.50 262 GLY A N 1
ATOM 2081 C CA . GLY A 1 262 ? 4.565 5.619 -19.784 1.00 90.50 262 GLY A CA 1
ATOM 2082 C C . GLY A 1 262 ? 4.267 4.254 -20.403 1.00 90.50 262 GLY A C 1
ATOM 2083 O O . GLY A 1 262 ? 3.175 3.729 -20.197 1.00 90.50 262 GLY A O 1
ATOM 2084 N N . TYR A 1 263 ? 5.206 3.663 -21.145 1.00 90.81 263 TYR A N 1
ATOM 2085 C CA . TYR A 1 263 ? 5.069 2.309 -21.694 1.00 90.81 263 TYR A CA 1
ATOM 2086 C C . TYR A 1 263 ? 5.478 1.203 -20.728 1.00 90.81 263 TYR A C 1
ATOM 2088 O O . TYR A 1 263 ? 5.264 0.030 -21.039 1.00 90.81 263 TYR A O 1
ATOM 2096 N N . LEU A 1 264 ? 6.050 1.567 -19.584 1.00 90.56 264 LEU A N 1
ATOM 2097 C CA . LEU A 1 264 ? 6.420 0.618 -18.551 1.00 90.56 264 LEU A CA 1
ATOM 2098 C C . LEU A 1 264 ? 5.168 0.147 -17.801 1.00 90.56 264 LEU A C 1
ATOM 2100 O O . LEU A 1 264 ? 4.335 0.950 -17.382 1.00 90.56 264 LEU A O 1
ATOM 2104 N N . GLU A 1 265 ? 5.054 -1.165 -17.629 1.00 92.56 265 GLU A N 1
ATOM 2105 C CA . GLU A 1 265 ? 4.171 -1.811 -16.660 1.00 92.56 265 GLU A CA 1
ATOM 2106 C C . GLU A 1 265 ? 5.039 -2.674 -15.748 1.00 92.56 265 GLU A C 1
ATOM 2108 O O . GLU A 1 265 ? 5.910 -3.404 -16.225 1.00 92.56 265 GLU A O 1
ATOM 2113 N N . MET A 1 266 ? 4.792 -2.601 -14.442 1.00 93.81 266 MET A N 1
ATOM 2114 C CA . MET A 1 266 ? 5.516 -3.401 -13.461 1.00 93.81 266 MET A CA 1
ATOM 2115 C C . MET A 1 266 ? 4.555 -4.133 -12.545 1.00 93.81 266 MET A C 1
ATOM 2117 O O . MET A 1 266 ? 3.595 -3.549 -12.034 1.00 93.81 266 MET A O 1
ATOM 2121 N N . LEU A 1 267 ? 4.839 -5.413 -12.338 1.00 95.94 267 LEU A N 1
ATOM 2122 C CA . LEU A 1 267 ? 4.123 -6.281 -11.416 1.00 95.94 267 LEU A CA 1
ATOM 2123 C C . LEU A 1 267 ? 5.115 -6.853 -10.412 1.00 95.94 267 LEU A C 1
ATOM 2125 O O . LEU A 1 267 ? 6.248 -7.155 -10.774 1.00 95.94 267 LEU A O 1
ATOM 2129 N N . LEU A 1 268 ? 4.673 -7.048 -9.182 1.00 96.94 268 LEU A N 1
ATOM 2130 C CA . LEU A 1 268 ? 5.413 -7.779 -8.167 1.00 96.94 268 LEU A CA 1
ATOM 2131 C C . LEU A 1 268 ? 4.594 -8.989 -7.737 1.00 96.94 268 LEU A C 1
ATOM 2133 O O . LEU A 1 268 ? 3.387 -8.864 -7.517 1.00 96.94 268 LEU A O 1
ATOM 2137 N N . ILE A 1 269 ? 5.255 -10.137 -7.634 1.00 97.81 269 ILE A N 1
ATOM 2138 C CA . ILE A 1 269 ? 4.658 -11.406 -7.231 1.00 97.81 269 ILE A CA 1
ATOM 2139 C C . ILE A 1 269 ? 5.319 -11.863 -5.931 1.00 97.81 269 ILE A C 1
ATOM 2141 O O . ILE A 1 269 ? 6.550 -11.900 -5.863 1.00 97.81 269 ILE A O 1
ATOM 2145 N N . SER A 1 270 ? 4.511 -12.172 -4.915 1.00 97.56 270 SER A N 1
ATOM 2146 C CA . SER A 1 270 ? 4.993 -12.680 -3.624 1.00 97.56 270 SER A CA 1
ATOM 2147 C C . SER A 1 270 ? 5.208 -14.199 -3.639 1.00 97.56 270 SER A C 1
ATOM 2149 O O . SER A 1 270 ? 4.655 -14.882 -4.505 1.00 97.56 270 SER A O 1
ATOM 2151 N N . PRO A 1 271 ? 5.920 -14.759 -2.640 1.00 96.88 271 PRO A N 1
ATOM 2152 C CA . PRO A 1 271 ? 6.057 -16.205 -2.463 1.00 96.88 271 PRO A CA 1
ATOM 2153 C C . PRO A 1 271 ? 4.716 -16.938 -2.336 1.00 96.88 271 PRO A C 1
ATOM 2155 O O . PRO A 1 271 ? 4.615 -18.110 -2.688 1.00 96.88 271 PRO A O 1
ATOM 2158 N N . SER A 1 272 ? 3.673 -16.244 -1.868 1.00 96.31 272 SER A N 1
ATOM 2159 C CA . SER A 1 272 ? 2.305 -16.769 -1.765 1.00 96.31 272 SER A CA 1
ATOM 2160 C C . SER A 1 272 ? 1.497 -16.629 -3.065 1.00 96.31 272 SER A C 1
ATOM 2162 O O . SER A 1 272 ? 0.287 -16.841 -3.054 1.00 96.31 272 SER A O 1
ATOM 2164 N N . ASN A 1 273 ? 2.135 -16.250 -4.179 1.00 96.88 273 ASN A N 1
ATOM 2165 C CA . ASN A 1 273 ? 1.527 -15.981 -5.488 1.00 96.88 273 ASN A CA 1
ATOM 2166 C C . ASN A 1 273 ? 0.542 -14.798 -5.539 1.00 96.88 273 ASN A C 1
ATOM 2168 O O . ASN A 1 273 ? -0.231 -14.671 -6.494 1.00 96.88 273 ASN A O 1
ATOM 2172 N N . SER A 1 274 ? 0.584 -13.884 -4.569 1.00 97.12 274 SER A N 1
ATOM 2173 C CA . SER A 1 274 ? -0.144 -12.615 -4.677 1.00 97.12 274 SER A CA 1
ATOM 2174 C C . SER A 1 274 ? 0.502 -11.724 -5.724 1.00 97.12 274 SER A C 1
ATOM 2176 O O . SER A 1 274 ? 1.720 -11.727 -5.871 1.00 97.12 274 SER A O 1
ATOM 2178 N N . ILE A 1 275 ? -0.294 -10.928 -6.440 1.00 97.25 275 ILE A N 1
ATOM 2179 C CA . ILE A 1 275 ? 0.191 -10.101 -7.550 1.00 97.25 275 ILE A CA 1
ATOM 2180 C C . ILE A 1 275 ? -0.229 -8.654 -7.327 1.00 97.25 275 ILE A C 1
ATOM 2182 O O . ILE A 1 275 ? -1.416 -8.330 -7.351 1.00 97.25 275 ILE A O 1
ATOM 2186 N N . SER A 1 276 ? 0.752 -7.764 -7.215 1.00 96.19 276 SER A N 1
ATOM 2187 C CA . SER A 1 276 ? 0.528 -6.324 -7.132 1.00 96.19 276 SER A CA 1
ATOM 2188 C C . SER A 1 276 ? 0.995 -5.615 -8.396 1.00 96.19 276 SER A C 1
ATOM 2190 O O . SER A 1 276 ? 2.099 -5.865 -8.881 1.00 96.19 276 SER A O 1
ATOM 2192 N 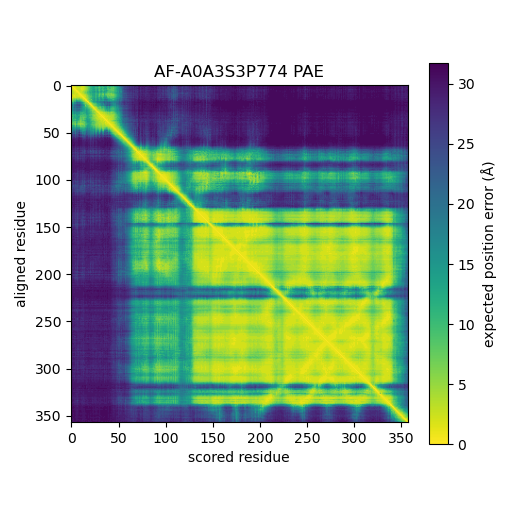N . LYS A 1 277 ? 0.170 -4.714 -8.941 1.00 95.06 277 LYS A N 1
ATOM 2193 C CA . LYS A 1 277 ? 0.572 -3.851 -10.056 1.00 95.06 277 LYS A CA 1
ATOM 2194 C C . LYS A 1 277 ? 1.209 -2.576 -9.508 1.00 95.06 277 LYS A C 1
ATOM 2196 O O . LYS A 1 277 ? 0.504 -1.635 -9.165 1.00 95.06 277 LYS A O 1
ATOM 2201 N N . LEU A 1 278 ? 2.539 -2.549 -9.479 1.00 93.94 278 LEU A N 1
ATOM 2202 C CA . LEU A 1 278 ? 3.332 -1.420 -8.982 1.00 93.94 278 LEU A CA 1
ATOM 2203 C C . LEU A 1 278 ? 3.312 -0.211 -9.922 1.00 93.94 278 LEU A C 1
ATOM 2205 O O . LEU A 1 278 ? 3.379 0.933 -9.482 1.00 93.94 278 LEU A O 1
ATOM 2209 N N . LEU A 1 279 ? 3.232 -0.460 -11.229 1.00 93.88 279 LEU A N 1
ATOM 2210 C CA . LEU A 1 279 ? 3.149 0.595 -12.229 1.00 93.88 279 LEU A CA 1
ATOM 2211 C C . LEU A 1 279 ? 2.227 0.158 -13.360 1.00 93.88 279 LEU A C 1
ATOM 2213 O O . LEU A 1 279 ? 2.444 -0.878 -13.986 1.00 93.88 279 LEU A O 1
ATOM 2217 N N . SER A 1 280 ? 1.207 0.964 -13.637 1.00 91.75 280 SER A N 1
ATOM 2218 C CA . SER A 1 280 ? 0.359 0.818 -14.815 1.00 91.75 280 SER A CA 1
ATOM 2219 C C . SER A 1 280 ? 0.919 1.607 -15.999 1.00 91.75 280 SER A C 1
ATOM 2221 O O . SER A 1 280 ? 1.625 2.605 -15.834 1.00 91.75 280 SER A O 1
ATOM 2223 N N . GLN A 1 281 ? 0.563 1.182 -17.212 1.00 91.06 281 GLN A N 1
ATOM 2224 C CA . GLN A 1 281 ? 0.867 1.963 -18.407 1.00 91.06 281 GLN A CA 1
ATOM 2225 C C . GLN A 1 281 ? 0.137 3.306 -18.362 1.00 91.06 281 GLN A C 1
ATOM 2227 O O . GLN A 1 281 ? -1.068 3.382 -18.117 1.00 91.06 281 GLN A O 1
ATOM 2232 N N . ARG A 1 282 ? 0.867 4.376 -18.669 1.00 92.12 282 ARG A N 1
ATOM 2233 C CA . ARG A 1 282 ? 0.369 5.752 -18.653 1.00 92.12 282 ARG A CA 1
ATOM 2234 C C . ARG A 1 282 ? 0.437 6.309 -20.063 1.00 92.12 282 ARG A C 1
ATOM 2236 O O . ARG A 1 282 ? 1.485 6.763 -20.512 1.00 92.12 282 ARG A O 1
ATOM 2243 N N . LYS A 1 283 ? -0.699 6.276 -20.769 1.00 90.62 283 LYS A N 1
ATOM 2244 C CA . LYS A 1 283 ? -0.809 6.637 -22.198 1.00 90.62 283 LYS A CA 1
ATOM 2245 C C . LYS A 1 283 ? -0.162 7.990 -22.536 1.00 90.62 283 LYS A C 1
ATOM 2247 O O . LYS A 1 283 ? 0.481 8.104 -23.581 1.00 90.62 283 LYS A O 1
ATOM 2252 N N . PHE A 1 284 ? -0.299 8.964 -21.638 1.00 92.88 284 PHE A N 1
ATOM 2253 C CA . PHE A 1 284 ? 0.168 10.343 -21.807 1.00 92.88 284 PHE A CA 1
ATOM 2254 C C . PHE A 1 284 ? 1.584 10.609 -21.273 1.00 92.88 284 PHE A C 1
ATOM 2256 O O . PHE A 1 284 ? 2.148 11.659 -21.561 1.00 92.88 284 PHE A O 1
ATOM 2263 N N . ASP A 1 285 ? 2.198 9.677 -20.535 1.00 90.31 285 ASP A N 1
ATOM 2264 C CA . ASP A 1 285 ? 3.570 9.859 -20.052 1.00 90.31 285 ASP A CA 1
ATOM 2265 C C . ASP A 1 285 ? 4.573 9.477 -21.146 1.00 90.31 285 ASP A C 1
ATOM 2267 O O . ASP A 1 285 ? 4.930 8.311 -21.329 1.00 90.31 285 ASP A O 1
ATOM 2271 N N . LYS A 1 286 ? 5.022 10.481 -21.899 1.00 91.19 286 LYS A N 1
ATOM 2272 C CA . LYS A 1 286 ? 6.025 10.323 -22.959 1.00 91.19 286 LYS A CA 1
ATOM 2273 C C . LYS A 1 286 ? 7.445 10.670 -22.513 1.00 91.19 286 LYS A C 1
ATOM 2275 O O . LYS A 1 286 ? 8.319 10.847 -23.351 1.00 91.19 286 LYS A O 1
ATOM 2280 N N . SER A 1 287 ? 7.684 10.795 -21.206 1.00 91.69 287 SER A N 1
ATOM 2281 C CA . SER A 1 287 ? 8.973 11.268 -20.707 1.00 91.69 287 SER A CA 1
ATOM 2282 C C . SER A 1 287 ? 10.100 10.246 -20.942 1.00 91.69 287 SER A C 1
ATOM 2284 O O . SER A 1 287 ? 9.920 9.077 -20.593 1.00 91.69 287 SER A O 1
ATOM 2286 N N . PRO A 1 288 ? 11.283 10.678 -21.420 1.00 90.56 288 PRO A N 1
ATOM 2287 C CA . PRO A 1 288 ? 12.468 9.824 -21.546 1.00 90.56 288 PRO A CA 1
ATOM 2288 C C . PRO A 1 288 ? 13.309 9.758 -20.265 1.00 90.56 288 PRO A C 1
ATOM 2290 O O . PRO A 1 288 ? 14.316 9.059 -20.215 1.00 90.56 288 PRO A O 1
ATOM 2293 N N . ARG A 1 289 ? 12.921 10.488 -19.208 1.00 90.06 289 ARG A N 1
ATOM 2294 C CA . ARG A 1 289 ? 13.698 10.579 -17.958 1.00 90.06 289 ARG A CA 1
ATOM 2295 C C . ARG A 1 289 ? 13.747 9.272 -17.165 1.00 90.06 289 ARG A C 1
ATOM 2297 O O . ARG A 1 289 ? 14.548 9.168 -16.243 1.00 90.06 289 ARG A O 1
ATOM 2304 N N . GLY A 1 290 ? 12.885 8.307 -17.491 1.00 89.62 290 GLY A N 1
ATOM 2305 C CA . GLY A 1 290 ? 12.781 7.058 -16.747 1.00 89.62 290 GLY A CA 1
ATOM 2306 C C . GLY A 1 290 ? 12.474 7.279 -15.260 1.00 89.62 290 GLY A C 1
ATOM 2307 O O . GLY A 1 290 ? 11.764 8.220 -14.881 1.00 89.62 290 GLY A O 1
ATOM 2308 N N . PHE A 1 291 ? 13.004 6.394 -14.429 1.00 92.62 291 PHE A N 1
ATOM 2309 C CA . PHE A 1 291 ? 12.949 6.460 -12.976 1.00 92.62 291 PHE A CA 1
ATOM 2310 C C . PHE A 1 291 ? 14.371 6.471 -12.424 1.00 92.62 291 PHE A C 1
ATOM 2312 O O . PHE A 1 291 ? 15.229 5.748 -12.924 1.00 92.62 291 PHE A O 1
ATOM 2319 N N . LYS A 1 292 ? 14.615 7.285 -11.401 1.00 91.88 292 LYS A N 1
ATOM 2320 C CA . LYS A 1 292 ? 15.897 7.354 -10.699 1.00 91.88 292 LYS A CA 1
ATOM 2321 C C . LYS A 1 292 ? 15.611 7.227 -9.214 1.00 91.88 292 LYS A C 1
ATOM 2323 O O . LYS A 1 292 ? 14.913 8.092 -8.689 1.00 91.88 292 LYS A O 1
ATOM 2328 N N . ASN A 1 293 ? 16.125 6.170 -8.588 1.00 90.25 293 ASN A N 1
ATOM 2329 C CA . ASN A 1 293 ? 15.899 5.855 -7.179 1.00 90.25 293 ASN A CA 1
ATOM 2330 C C . ASN A 1 293 ? 14.422 6.015 -6.769 1.00 90.25 293 ASN A C 1
ATOM 2332 O O . ASN A 1 293 ? 14.105 6.667 -5.777 1.00 90.25 293 ASN A O 1
ATOM 2336 N N . TRP A 1 294 ? 13.508 5.524 -7.612 1.00 93.50 294 TRP A N 1
ATOM 2337 C CA . TRP A 1 294 ? 12.077 5.707 -7.400 1.00 93.50 294 TRP A CA 1
ATOM 2338 C C . TRP A 1 294 ? 11.514 4.544 -6.596 1.00 93.50 294 TRP A C 1
ATOM 2340 O O . TRP A 1 294 ? 11.683 3.388 -6.984 1.00 93.50 294 TRP A O 1
ATOM 2350 N N . GLU A 1 295 ? 10.802 4.860 -5.521 1.00 92.62 295 GLU A N 1
ATOM 2351 C CA . GLU A 1 295 ? 10.172 3.881 -4.641 1.00 92.62 295 GLU A CA 1
ATOM 2352 C C . GLU A 1 295 ? 8.761 3.545 -5.134 1.00 92.62 295 GLU A C 1
ATOM 2354 O O . GLU A 1 295 ? 7.867 4.394 -5.180 1.00 92.62 295 GLU A O 1
ATOM 2359 N N . PHE A 1 296 ? 8.554 2.288 -5.518 1.00 93.69 296 PHE A N 1
ATOM 2360 C CA . PHE A 1 296 ? 7.238 1.746 -5.837 1.00 93.69 296 PHE A CA 1
ATOM 2361 C C . PHE A 1 296 ? 6.729 0.918 -4.670 1.00 93.69 296 PHE A C 1
ATOM 2363 O O . PHE A 1 296 ? 7.334 -0.089 -4.313 1.00 93.69 296 PHE A O 1
ATOM 2370 N N . SER A 1 297 ? 5.600 1.312 -4.100 1.00 93.06 297 SER A N 1
ATOM 2371 C CA . SER A 1 297 ? 5.059 0.714 -2.887 1.00 93.06 297 SER A CA 1
ATOM 2372 C C . SER A 1 297 ? 3.770 -0.068 -3.130 1.00 93.06 297 SER A C 1
ATOM 2374 O O . SER A 1 297 ? 3.023 0.182 -4.075 1.00 93.06 297 SER A O 1
ATOM 2376 N N . SER A 1 298 ? 3.507 -1.043 -2.261 1.00 94.56 298 SER A N 1
ATOM 2377 C CA . SER A 1 298 ? 2.292 -1.855 -2.291 1.00 94.56 298 SER A CA 1
ATOM 2378 C C . SER A 1 298 ? 1.910 -2.335 -0.896 1.00 94.56 298 SER A C 1
ATOM 2380 O O . SER A 1 298 ? 2.761 -2.798 -0.139 1.00 94.56 298 SER A O 1
ATOM 2382 N N . VAL A 1 299 ? 0.606 -2.312 -0.615 1.00 94.62 299 VAL A N 1
ATOM 2383 C CA . VAL A 1 299 ? -0.010 -2.894 0.591 1.00 94.62 299 VAL A CA 1
ATOM 2384 C C . VAL A 1 299 ? -0.716 -4.225 0.316 1.00 94.62 299 VAL A C 1
ATOM 2386 O O . VAL A 1 299 ? -1.204 -4.865 1.231 1.00 94.62 299 VAL A O 1
ATOM 2389 N N . HIS A 1 300 ? -0.764 -4.701 -0.932 1.00 95.44 300 HIS A 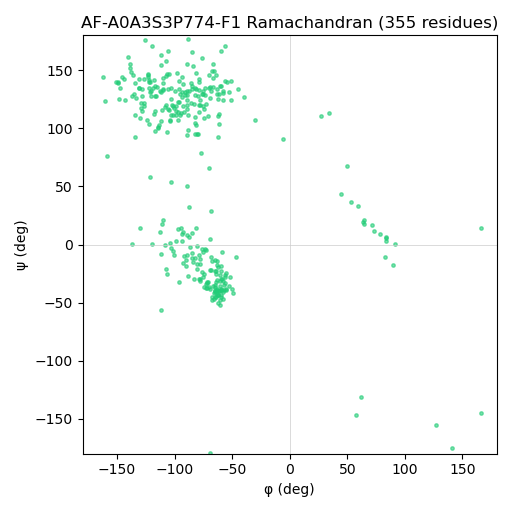N 1
ATOM 2390 C CA . HIS A 1 300 ? -1.515 -5.919 -1.289 1.00 95.44 300 HIS A CA 1
ATOM 2391 C C . HIS A 1 300 ? -1.001 -7.208 -0.628 1.00 95.44 300 HIS A C 1
ATOM 2393 O O . HIS A 1 300 ? -1.725 -8.196 -0.557 1.00 95.44 300 HIS A O 1
ATOM 2399 N N . PHE A 1 301 ? 0.230 -7.196 -0.122 1.00 96.12 301 PHE A N 1
ATOM 2400 C CA . PHE A 1 301 ? 0.868 -8.333 0.545 1.00 96.12 301 PHE A CA 1
ATOM 2401 C C . PHE A 1 301 ? 0.675 -8.310 2.068 1.00 96.12 301 PHE A C 1
ATOM 2403 O O . PHE A 1 301 ? 1.340 -9.056 2.781 1.00 96.12 301 PHE A O 1
ATOM 2410 N N . TRP A 1 302 ? -0.196 -7.433 2.578 1.00 95.31 302 TRP A N 1
ATOM 2411 C CA . TRP A 1 302 ? -0.447 -7.280 4.010 1.00 95.31 302 TRP A CA 1
ATOM 2412 C C . TRP A 1 302 ? -0.798 -8.616 4.666 1.00 95.31 302 TRP A C 1
ATOM 2414 O O . TRP A 1 302 ? -1.647 -9.360 4.176 1.00 95.31 302 TRP A O 1
ATOM 2424 N N . GLY A 1 303 ? -0.146 -8.918 5.783 1.00 94.12 303 GLY A N 1
ATOM 2425 C CA . GLY A 1 303 ? -0.346 -10.140 6.554 1.00 94.12 303 GLY A CA 1
ATOM 2426 C C . GLY A 1 303 ? 0.426 -11.365 6.050 1.00 94.12 303 GLY A C 1
ATOM 2427 O O . GLY A 1 303 ? 0.465 -12.370 6.768 1.00 94.12 303 GLY A O 1
ATOM 2428 N N . GLU A 1 304 ? 1.038 -11.311 4.860 1.00 95.62 304 GLU A N 1
ATOM 2429 C CA . GLU A 1 304 ? 1.797 -12.431 4.293 1.00 95.62 304 GLU A CA 1
ATOM 2430 C C . GLU A 1 304 ? 3.167 -12.605 4.946 1.00 95.62 304 GLU A C 1
ATOM 2432 O O . GLU A 1 304 ? 3.727 -11.680 5.537 1.00 95.62 304 GLU A O 1
ATOM 2437 N N . ARG A 1 305 ? 3.743 -13.802 4.783 1.00 94.62 305 ARG A N 1
ATOM 2438 C CA . ARG A 1 305 ? 5.141 -14.054 5.135 1.00 94.62 305 ARG A CA 1
ATOM 2439 C C . ARG A 1 305 ? 6.053 -13.642 3.977 1.00 94.62 305 ARG A C 1
ATOM 2441 O O . ARG A 1 305 ? 5.794 -14.051 2.848 1.00 94.62 305 ARG A O 1
ATOM 2448 N N . PRO A 1 306 ? 7.156 -12.915 4.229 1.00 94.50 306 PRO A N 1
ATOM 2449 C CA . PRO A 1 306 ? 8.056 -12.482 3.159 1.00 94.50 306 PRO A CA 1
ATOM 2450 C C . PRO A 1 306 ? 8.995 -13.579 2.656 1.00 94.50 306 PRO A C 1
ATOM 2452 O O . PRO A 1 306 ? 9.632 -13.394 1.626 1.00 94.50 306 PRO A O 1
ATOM 2455 N N . HIS A 1 307 ? 9.096 -14.704 3.363 1.00 93.81 307 HIS A N 1
ATOM 2456 C CA . HIS A 1 307 ? 10.076 -15.751 3.099 1.00 93.81 307 HIS A CA 1
ATOM 2457 C C . HIS A 1 307 ? 9.794 -16.481 1.785 1.00 93.81 307 HIS A C 1
ATOM 2459 O O . HIS A 1 307 ? 8.717 -17.047 1.610 1.00 93.81 307 HIS A O 1
ATOM 2465 N N . GLY A 1 308 ? 10.793 -16.537 0.909 1.00 94.81 308 GLY A N 1
ATOM 2466 C CA . GLY A 1 308 ? 10.745 -17.309 -0.327 1.00 94.81 308 GLY A CA 1
ATOM 2467 C C . GLY A 1 308 ? 11.079 -16.484 -1.562 1.00 94.81 308 GLY A C 1
ATOM 2468 O O . GLY A 1 308 ? 11.810 -15.493 -1.497 1.00 94.81 308 GLY A O 1
ATOM 2469 N N . LEU A 1 309 ? 10.570 -16.954 -2.699 1.00 96.12 309 LEU A N 1
ATOM 2470 C CA . LEU A 1 309 ? 10.833 -16.391 -4.016 1.00 96.12 309 LEU A CA 1
ATOM 2471 C C . LEU A 1 309 ? 9.877 -15.243 -4.326 1.00 96.12 309 LEU A C 1
ATOM 2473 O O . LEU A 1 309 ? 8.664 -15.431 -4.366 1.00 96.12 309 LEU A O 1
ATOM 2477 N N . TRP A 1 310 ? 10.445 -14.077 -4.600 1.00 96.75 310 TRP A N 1
ATOM 2478 C CA . TRP A 1 310 ? 9.737 -12.938 -5.161 1.00 96.75 310 TRP A CA 1
ATOM 2479 C C . TRP A 1 310 ? 10.091 -12.782 -6.633 1.00 96.75 310 TRP A C 1
ATOM 2481 O O . TRP A 1 310 ? 11.230 -13.023 -7.043 1.00 96.75 310 TRP A O 1
ATOM 2491 N N . THR A 1 311 ? 9.121 -12.322 -7.420 1.00 95.75 311 THR A N 1
ATOM 2492 C CA . THR A 1 311 ? 9.315 -12.066 -8.848 1.00 95.75 311 THR A CA 1
ATOM 2493 C C . THR A 1 311 ? 8.856 -10.658 -9.204 1.00 95.75 311 THR A C 1
ATOM 2495 O O . THR A 1 311 ? 7.666 -10.344 -9.147 1.00 95.75 311 THR A O 1
ATOM 2498 N N . LEU A 1 312 ? 9.796 -9.809 -9.618 1.00 94.06 312 LEU A N 1
ATOM 2499 C CA . LEU A 1 312 ? 9.518 -8.517 -10.239 1.00 94.06 312 LEU A CA 1
ATOM 2500 C C . LEU A 1 312 ? 9.394 -8.712 -11.754 1.00 94.06 312 LEU A C 1
ATOM 2502 O O . LEU A 1 312 ? 10.328 -9.151 -12.420 1.00 94.06 312 LEU A O 1
ATOM 2506 N N . VAL A 1 313 ? 8.235 -8.365 -12.307 1.00 92.19 313 VAL A N 1
ATOM 2507 C CA . VAL A 1 313 ? 7.962 -8.445 -13.742 1.00 92.19 313 VAL A CA 1
ATOM 2508 C C . VAL A 1 313 ? 7.964 -7.047 -14.334 1.00 92.19 313 VAL A C 1
ATOM 2510 O O . VAL A 1 313 ? 7.085 -6.246 -14.017 1.00 92.19 313 VAL A O 1
ATOM 2513 N N . ILE A 1 314 ? 8.901 -6.770 -15.240 1.00 89.50 314 ILE A N 1
ATOM 2514 C CA . ILE A 1 314 ? 8.960 -5.505 -15.981 1.00 89.50 314 ILE A CA 1
ATOM 2515 C C . ILE A 1 314 ? 8.562 -5.760 -17.432 1.00 89.50 314 ILE A C 1
ATOM 2517 O O . ILE A 1 314 ? 9.219 -6.502 -18.171 1.00 89.50 314 ILE A O 1
ATOM 2521 N N . LYS A 1 315 ? 7.472 -5.117 -17.848 1.00 87.31 315 LYS A N 1
ATOM 2522 C CA . LYS A 1 315 ? 6.981 -5.112 -19.224 1.00 87.31 315 LYS A CA 1
ATOM 2523 C C . LYS A 1 315 ? 7.173 -3.731 -19.818 1.00 87.31 315 LYS A C 1
ATOM 2525 O O . LYS A 1 315 ? 6.876 -2.722 -19.182 1.00 87.31 315 LYS A O 1
ATOM 2530 N N . ALA A 1 316 ? 7.594 -3.691 -21.069 1.00 82.81 316 ALA A N 1
ATOM 2531 C CA . ALA A 1 316 ? 7.680 -2.461 -21.827 1.00 82.81 316 ALA A CA 1
ATOM 2532 C C . ALA A 1 316 ? 7.094 -2.686 -23.218 1.00 82.81 316 ALA A C 1
ATOM 2534 O O . ALA A 1 316 ? 7.330 -3.720 -23.842 1.00 82.81 316 ALA A O 1
ATOM 2535 N N . LYS A 1 317 ? 6.333 -1.714 -23.725 1.00 77.50 317 LYS A N 1
ATOM 2536 C CA . LYS A 1 317 ? 5.981 -1.706 -25.147 1.00 77.50 317 LYS A CA 1
ATOM 2537 C C . LYS A 1 317 ? 7.243 -1.369 -25.945 1.00 77.50 317 LYS A C 1
ATOM 2539 O O . LYS A 1 317 ? 7.723 -0.236 -25.863 1.00 77.50 317 LYS A O 1
ATOM 2544 N N . VAL A 1 318 ? 7.774 -2.345 -26.679 1.00 67.19 318 VAL A N 1
ATOM 2545 C CA . VAL A 1 318 ? 8.981 -2.185 -27.503 1.00 67.19 318 VAL A CA 1
ATOM 2546 C C . VAL A 1 318 ? 8.618 -1.491 -28.815 1.00 67.19 318 VAL A C 1
ATOM 2548 O O . VAL A 1 318 ? 7.702 -1.906 -29.523 1.00 67.19 318 VAL A O 1
ATOM 2551 N N . LEU A 1 319 ? 9.343 -0.420 -29.128 1.00 64.62 319 LEU A N 1
ATOM 2552 C CA . LEU A 1 319 ? 9.502 0.092 -30.489 1.00 64.62 319 LEU A CA 1
ATOM 2553 C C . LEU A 1 319 ? 10.842 -0.455 -31.000 1.00 64.62 319 LEU A C 1
ATOM 2555 O O . LEU A 1 319 ? 11.743 -0.625 -30.183 1.00 64.62 319 LEU A O 1
ATOM 2559 N N . LEU A 1 320 ? 10.977 -0.726 -32.304 1.00 59.59 320 LEU A N 1
ATOM 2560 C CA . LEU A 1 320 ? 12.081 -1.470 -32.956 1.00 59.59 320 LEU A CA 1
ATOM 2561 C C . LEU A 1 320 ? 13.531 -1.084 -32.558 1.00 59.59 320 LEU A C 1
ATOM 2563 O O . LEU A 1 320 ? 14.454 -1.812 -32.897 1.00 59.59 320 LEU A O 1
ATOM 2567 N N . VAL A 1 321 ? 13.741 0.024 -31.838 1.00 61.25 321 VAL A N 1
ATOM 2568 C CA . VAL A 1 321 ? 15.055 0.583 -31.466 1.00 61.25 321 VAL A CA 1
ATOM 2569 C C . VAL A 1 321 ? 15.176 0.917 -29.963 1.00 61.25 321 VAL A C 1
ATOM 2571 O O . VAL A 1 321 ? 16.054 1.670 -29.555 1.00 61.25 321 VAL A O 1
ATOM 2574 N N . CYS A 1 322 ? 14.272 0.432 -29.106 1.00 66.81 322 CYS A N 1
ATOM 2575 C CA . CYS A 1 322 ? 14.288 0.757 -27.673 1.00 66.81 322 CYS A CA 1
ATOM 2576 C C . CYS A 1 322 ? 14.913 -0.361 -26.840 1.00 66.81 322 CYS A C 1
ATOM 2578 O O . CYS A 1 322 ? 14.506 -1.515 -26.944 1.00 66.81 322 CYS A O 1
ATOM 2580 N N . SER A 1 323 ? 15.827 0.009 -25.944 1.00 73.69 323 SER A N 1
ATOM 2581 C CA . SER A 1 323 ? 16.351 -0.880 -24.915 1.00 73.69 323 SER A CA 1
ATOM 2582 C C . SER A 1 323 ? 16.003 -0.360 -23.519 1.00 73.69 323 SER A C 1
ATOM 2584 O O . SER A 1 323 ? 16.063 0.842 -23.243 1.00 73.69 323 SER A O 1
ATOM 2586 N N . LEU A 1 324 ? 15.570 -1.266 -22.640 1.00 79.25 324 LEU A N 1
ATOM 2587 C CA . LEU A 1 324 ? 15.363 -0.962 -21.224 1.00 79.25 324 LEU A CA 1
ATOM 2588 C C . LEU A 1 324 ? 16.640 -1.260 -20.463 1.00 79.25 324 LEU A C 1
ATOM 2590 O O . LEU A 1 324 ? 17.196 -2.336 -20.635 1.00 79.25 324 LEU A O 1
ATOM 2594 N N . SER A 1 325 ? 17.079 -0.317 -19.633 1.00 82.94 325 SER A N 1
ATOM 2595 C CA . SER A 1 325 ? 18.313 -0.429 -18.858 1.00 82.94 325 SER A CA 1
ATOM 2596 C C . SER A 1 325 ? 18.058 -0.153 -17.377 1.00 82.94 325 SER A C 1
ATOM 2598 O O . SER A 1 325 ? 17.494 0.885 -17.032 1.00 82.94 325 SER A O 1
ATOM 2600 N N . LEU A 1 326 ? 18.490 -1.065 -16.505 1.00 82.44 326 LEU A N 1
ATOM 2601 C CA . LEU A 1 326 ? 18.629 -0.814 -15.064 1.00 82.44 326 LEU A CA 1
ATOM 2602 C C . LEU A 1 326 ? 20.030 -0.265 -14.808 1.00 82.44 326 LEU A C 1
ATOM 2604 O O . LEU A 1 326 ? 20.981 -0.890 -15.256 1.00 82.44 326 LEU A O 1
ATOM 2608 N N . LYS A 1 327 ? 20.169 0.903 -14.173 1.00 74.50 327 LYS A N 1
ATOM 2609 C CA . LYS A 1 327 ? 21.453 1.640 -14.146 1.00 74.50 327 LYS A CA 1
ATOM 2610 C C . LYS A 1 327 ? 22.199 1.615 -12.810 1.00 74.50 327 LYS A C 1
ATOM 2612 O O . LYS A 1 327 ? 23.417 1.720 -12.828 1.00 74.50 327 LYS A O 1
ATOM 2617 N N . ASP A 1 328 ? 21.482 1.435 -11.704 1.00 79.25 328 ASP A N 1
ATOM 2618 C CA . ASP A 1 328 ? 22.032 1.505 -10.343 1.00 79.25 328 ASP A CA 1
ATOM 2619 C C . ASP A 1 328 ? 21.717 0.226 -9.557 1.00 79.25 328 ASP A C 1
ATOM 2621 O O . ASP A 1 328 ? 20.960 -0.631 -10.025 1.00 79.25 328 ASP A O 1
ATOM 2625 N N . THR A 1 329 ? 22.234 0.120 -8.335 1.00 81.19 329 THR A N 1
ATOM 2626 C CA . THR A 1 329 ? 21.752 -0.866 -7.367 1.00 81.19 329 THR A CA 1
ATOM 2627 C C . THR A 1 329 ? 20.261 -0.659 -7.117 1.00 81.19 329 THR A C 1
ATOM 2629 O O . THR A 1 329 ? 19.803 0.461 -6.889 1.00 81.19 329 THR A O 1
ATOM 2632 N N . GLN A 1 330 ? 19.497 -1.743 -7.194 1.00 89.12 330 GLN A N 1
ATOM 2633 C CA . GLN A 1 330 ? 18.063 -1.725 -6.938 1.00 89.12 330 GLN A CA 1
ATOM 2634 C C . GLN A 1 330 ? 17.803 -2.398 -5.591 1.00 89.12 330 GLN A C 1
ATOM 2636 O O . GLN A 1 330 ? 18.493 -3.354 -5.232 1.00 89.12 330 GLN A O 1
ATOM 2641 N N . TYR A 1 331 ? 16.794 -1.930 -4.864 1.00 92.88 331 TYR A N 1
ATOM 2642 C CA . TYR A 1 331 ? 16.493 -2.444 -3.531 1.00 92.88 331 TYR A CA 1
ATOM 2643 C C . TYR A 1 331 ? 15.068 -2.963 -3.445 1.00 92.88 331 TYR A C 1
ATOM 2645 O O . TYR A 1 331 ? 14.141 -2.433 -4.059 1.00 92.88 331 TYR A O 1
ATOM 2653 N N . PHE A 1 332 ? 14.906 -3.998 -2.637 1.00 95.31 332 PHE A N 1
ATOM 2654 C CA . PHE A 1 332 ? 13.626 -4.505 -2.199 1.00 95.31 332 PHE A CA 1
ATOM 2655 C C . PHE A 1 332 ? 13.531 -4.366 -0.688 1.00 95.31 332 PHE A C 1
ATOM 2657 O O . PHE A 1 332 ? 14.271 -5.022 0.043 1.00 95.31 332 PHE A O 1
ATOM 2664 N N . SER A 1 333 ? 12.616 -3.528 -0.222 1.00 94.31 333 SER A N 1
ATOM 2665 C CA . SER A 1 333 ? 12.385 -3.302 1.198 1.00 94.31 333 SER A CA 1
ATOM 2666 C C . SER A 1 333 ? 10.978 -3.723 1.573 1.00 94.31 333 SER A C 1
ATOM 2668 O O . SER A 1 333 ? 10.020 -3.494 0.839 1.00 94.31 333 SER A O 1
ATOM 2670 N N . TYR A 1 334 ? 10.827 -4.319 2.743 1.00 92.44 334 TYR A N 1
ATOM 2671 C CA . TYR A 1 334 ? 9.520 -4.572 3.325 1.00 92.44 334 TYR A CA 1
ATOM 2672 C C . TYR A 1 334 ? 9.529 -4.260 4.810 1.00 92.44 334 TYR A C 1
ATOM 2674 O O . TYR A 1 334 ? 10.535 -4.387 5.508 1.00 92.44 334 TYR A O 1
ATOM 2682 N N . PHE A 1 335 ? 8.371 -3.816 5.272 1.00 92.75 335 PHE A N 1
ATOM 2683 C CA . PHE A 1 335 ? 8.132 -3.329 6.615 1.00 92.75 335 PHE A CA 1
ATOM 2684 C C . PHE A 1 335 ? 7.027 -4.157 7.230 1.00 92.75 335 PHE A C 1
ATOM 2686 O O . PHE A 1 335 ? 6.051 -4.481 6.549 1.00 92.75 335 PHE A O 1
ATOM 2693 N N . GLY A 1 336 ? 7.164 -4.456 8.510 1.00 92.31 336 GLY A N 1
ATOM 2694 C CA . GLY A 1 336 ? 6.104 -5.107 9.249 1.00 92.31 336 GLY A CA 1
ATOM 2695 C C . GLY A 1 336 ? 6.583 -5.654 10.575 1.00 92.31 336 GLY A C 1
ATOM 2696 O O . GLY A 1 336 ? 7.429 -5.054 11.234 1.00 92.31 336 GLY A O 1
ATOM 2697 N N . LEU A 1 337 ? 6.023 -6.790 10.972 1.00 92.12 337 LEU A N 1
ATOM 2698 C CA . LEU A 1 337 ? 6.136 -7.306 12.330 1.00 92.12 337 LEU A CA 1
ATOM 2699 C C . LEU A 1 337 ? 7.010 -8.559 12.370 1.00 92.12 337 LEU A C 1
ATOM 2701 O O . LEU A 1 337 ? 6.934 -9.420 11.486 1.00 92.12 337 LEU A O 1
ATOM 2705 N N . LYS A 1 338 ? 7.796 -8.696 13.439 1.00 88.19 338 LYS A N 1
ATOM 2706 C CA . LYS A 1 338 ? 8.542 -9.927 13.728 1.00 88.19 338 LYS A CA 1
ATOM 2707 C C . LYS A 1 338 ? 7.631 -11.047 14.240 1.00 88.19 338 LYS A C 1
ATOM 2709 O O . LYS A 1 338 ? 7.836 -12.205 13.900 1.00 88.19 338 LYS A O 1
ATOM 2714 N N . GLU A 1 339 ? 6.612 -10.727 15.031 1.00 81.75 339 GLU A N 1
ATOM 2715 C CA . GLU A 1 339 ? 5.712 -11.709 15.649 1.00 81.75 339 GLU A CA 1
ATOM 2716 C C . GLU A 1 339 ? 4.255 -11.228 15.586 1.00 81.75 339 GLU A C 1
ATOM 2718 O O . GLU A 1 339 ? 3.994 -10.025 15.561 1.00 81.75 339 GLU A O 1
ATOM 2723 N N . ARG A 1 340 ? 3.290 -12.165 15.552 1.00 68.12 340 ARG A N 1
ATOM 2724 C CA . ARG A 1 340 ? 1.866 -11.844 15.770 1.00 68.12 340 ARG A CA 1
ATOM 2725 C C . ARG A 1 340 ? 1.589 -11.858 17.268 1.00 68.12 340 ARG A C 1
ATOM 2727 O O . ARG A 1 340 ? 1.998 -12.801 17.944 1.00 68.12 340 ARG A O 1
ATOM 2734 N N . ASN A 1 341 ? 0.805 -10.903 17.758 1.00 60.09 341 ASN A N 1
ATOM 2735 C CA . ASN A 1 341 ? 0.255 -10.997 19.107 1.00 60.09 341 ASN A CA 1
ATOM 2736 C C . ASN A 1 341 ? -0.612 -12.257 19.245 1.00 60.09 341 ASN A C 1
ATOM 2738 O O . ASN A 1 341 ? -1.425 -12.569 18.373 1.00 60.09 341 ASN A O 1
ATOM 2742 N N . ILE A 1 342 ? -0.457 -12.965 20.366 1.00 46.97 342 ILE A N 1
ATOM 2743 C CA . ILE A 1 342 ? -1.139 -14.237 20.660 1.00 46.97 342 ILE A CA 1
ATOM 2744 C C . ILE A 1 342 ? -2.672 -14.081 20.604 1.00 46.97 342 ILE A C 1
ATOM 2746 O O . ILE A 1 342 ? -3.361 -14.989 20.147 1.00 46.97 342 ILE A O 1
ATOM 2750 N N . SER A 1 343 ? -3.210 -12.907 20.953 1.00 45.66 343 SER A N 1
ATOM 2751 C CA . SER A 1 343 ? -4.646 -12.592 20.881 1.00 45.66 343 SER A CA 1
ATOM 2752 C C . SER A 1 343 ? -5.203 -12.475 19.454 1.00 45.66 343 SER A C 1
ATOM 2754 O O . SER A 1 343 ? -6.400 -12.670 19.255 1.00 45.66 343 SER A O 1
ATOM 2756 N N . GLN A 1 344 ? -4.365 -12.215 18.444 1.00 49.47 344 GLN A N 1
ATOM 2757 C CA . GLN A 1 344 ? -4.796 -12.133 17.042 1.00 49.47 344 GLN A CA 1
ATOM 2758 C C . GLN A 1 344 ? -4.871 -13.506 16.353 1.00 49.47 344 GLN A C 1
ATOM 2760 O O . GLN A 1 344 ? -5.528 -13.616 15.322 1.00 49.47 344 GLN A O 1
ATOM 2765 N N . ARG A 1 345 ? -4.270 -14.571 16.919 1.00 45.22 345 ARG A N 1
ATOM 2766 C CA . ARG A 1 345 ? -4.376 -15.938 16.360 1.00 45.22 345 ARG A CA 1
ATOM 2767 C C . ARG A 1 345 ? -5.814 -16.471 16.376 1.00 45.22 345 ARG A C 1
ATOM 2769 O O . ARG A 1 345 ? -6.242 -17.070 15.399 1.00 45.22 345 ARG A O 1
ATOM 2776 N N . ASN A 1 346 ? -6.565 -16.201 17.444 1.00 34.91 346 ASN A N 1
ATOM 2777 C CA . ASN A 1 346 ? -7.899 -16.783 17.657 1.00 34.91 346 ASN A CA 1
ATOM 2778 C C . ASN A 1 346 ? -9.021 -16.071 16.873 1.00 34.91 346 ASN A C 1
ATOM 2780 O O . ASN A 1 346 ? -10.116 -16.608 16.720 1.00 34.91 346 ASN A O 1
ATOM 2784 N N . VAL A 1 347 ? -8.776 -14.852 16.379 1.00 44.41 347 VAL A N 1
ATOM 2785 C CA . VAL A 1 347 ? -9.784 -14.082 15.626 1.00 44.41 347 VAL A CA 1
ATOM 2786 C C . VAL A 1 347 ? -9.743 -14.408 14.132 1.00 44.41 347 VAL A C 1
ATOM 2788 O O . VAL A 1 347 ? -10.766 -14.346 13.459 1.00 44.41 347 VAL A O 1
ATOM 2791 N N . ASP A 1 348 ? -8.582 -14.820 13.632 1.00 44.38 348 ASP A N 1
ATOM 2792 C CA . ASP A 1 348 ? -8.423 -15.293 12.261 1.00 44.38 348 ASP A CA 1
ATOM 2793 C C . ASP A 1 348 ? -9.180 -16.621 12.063 1.00 44.38 348 ASP A C 1
ATOM 2795 O O . ASP A 1 348 ? -10.008 -16.719 11.164 1.00 44.38 348 ASP A O 1
ATOM 2799 N N . GLU A 1 349 ? -9.039 -17.607 12.958 1.00 37.91 349 GLU A N 1
ATOM 2800 C CA . GLU A 1 349 ? -9.777 -18.883 12.843 1.00 37.91 349 GLU A CA 1
ATOM 2801 C C . GLU A 1 349 ? -11.310 -18.727 12.840 1.00 37.91 349 GLU A C 1
ATOM 2803 O O . GLU A 1 349 ? -12.006 -19.506 12.190 1.00 37.91 349 GLU A O 1
ATOM 2808 N N . SER A 1 350 ? -11.851 -17.701 13.506 1.00 34.50 350 SER A N 1
ATOM 2809 C CA . SER A 1 350 ? -13.298 -17.432 13.499 1.00 34.50 350 SER A CA 1
ATOM 2810 C C . SER A 1 350 ? -13.774 -16.647 12.271 1.00 34.50 350 SER A C 1
ATOM 2812 O O . SER A 1 350 ? -14.889 -16.881 11.814 1.00 34.50 350 SER A O 1
ATOM 2814 N N . LEU A 1 351 ? -12.938 -15.792 11.669 1.00 39.81 351 LEU A N 1
ATOM 2815 C CA . LEU A 1 351 ? -13.243 -15.131 10.390 1.00 39.81 351 LEU A CA 1
ATOM 2816 C C . LEU A 1 351 ? -13.117 -16.082 9.185 1.00 39.81 351 LEU A C 1
ATOM 2818 O O . LEU A 1 351 ? -13.782 -15.881 8.169 1.00 39.81 351 LEU A O 1
ATOM 2822 N N . PHE A 1 352 ? -12.298 -17.132 9.296 1.00 41.84 352 PHE A N 1
ATOM 2823 C CA . PHE A 1 352 ? -12.062 -18.099 8.218 1.00 41.84 352 PHE A CA 1
ATOM 2824 C C . PHE A 1 352 ? -13.016 -19.306 8.220 1.00 41.84 352 PHE A C 1
ATOM 2826 O O . PHE A 1 352 ? -13.103 -19.996 7.204 1.00 41.84 352 PHE A O 1
ATOM 2833 N N . ASN A 1 353 ? -13.770 -19.541 9.300 1.00 29.77 353 ASN A N 1
ATOM 2834 C CA . ASN A 1 353 ? -14.766 -20.620 9.361 1.00 29.77 353 ASN A CA 1
ATOM 2835 C C . ASN A 1 353 ? -16.174 -20.205 8.903 1.00 29.77 353 ASN A C 1
ATOM 2837 O O . ASN A 1 353 ? -16.955 -21.071 8.522 1.00 29.77 353 ASN A O 1
ATOM 2841 N N . ASP A 1 354 ? -16.488 -18.909 8.853 1.00 30.05 354 ASP A N 1
ATOM 2842 C CA . ASP A 1 354 ? -17.834 -18.419 8.492 1.00 30.05 354 ASP A CA 1
ATOM 2843 C C . ASP A 1 354 ? -18.040 -18.232 6.969 1.00 30.05 354 ASP A C 1
ATOM 2845 O O . ASP A 1 354 ? -19.052 -17.712 6.513 1.00 30.05 354 ASP A O 1
ATOM 2849 N N . SER A 1 355 ? -17.062 -18.654 6.156 1.00 30.56 355 SER A N 1
ATOM 2850 C CA . SER A 1 355 ? -17.119 -18.634 4.680 1.00 30.56 355 SER A CA 1
ATOM 2851 C C . SER A 1 355 ? -17.158 -20.033 4.047 1.00 30.56 355 SER A C 1
ATOM 2853 O O . SER A 1 355 ? -17.033 -20.170 2.830 1.00 30.56 355 SER A O 1
ATOM 2855 N N . ARG A 1 356 ? -17.354 -21.078 4.864 1.00 30.00 356 ARG A N 1
ATOM 2856 C CA . ARG A 1 356 ? -17.590 -22.462 4.423 1.00 30.00 356 ARG A CA 1
ATOM 2857 C C . ARG A 1 356 ? -18.930 -22.992 4.938 1.00 30.00 356 ARG A C 1
ATOM 2859 O O . ARG A 1 356 ? -18.945 -23.995 5.642 1.00 30.00 356 ARG A O 1
ATOM 2866 N N . ASN A 1 357 ? -20.025 -22.320 4.591 1.00 27.81 357 ASN A N 1
ATOM 2867 C CA . ASN A 1 357 ? -21.367 -22.908 4.549 1.00 27.81 357 ASN A CA 1
ATOM 2868 C C . ASN A 1 357 ? -22.204 -22.227 3.472 1.00 27.81 357 ASN A C 1
ATOM 2870 O O . ASN A 1 357 ? -22.214 -20.975 3.448 1.00 27.81 357 ASN A O 1
#

Secondary structure (DSSP, 8-state):
-EEE-TTSTT-EEE--SS-----HHHHHHHHHHHHT-TT-----PPPP--------------S------S-TTGGG-HHHHPPPTT--GGGS--HHHHHHTT---TT--------SS----------TTS-HHHHHHHHHHHHHHTTT-S-HHHHHHHH-B-TTS--TT-EE-TTS-EEBTTTBT-B--HHHHHHHHHTPPPPPPPEEEEEEE--SSSSEEE--SSPEEEEEEE-TTTTSTT--SEEEEEEEEEEEE-S-GGGEEEEEE-TT--EEEEE---TT---TT-EEEEEEEE-TTTT----EEEEEEEEE---TT--EEE-S-EEEEEEEESS--HHHHHHHHHHHHTT--

Nearest PDB structures (foldseek):
  6eqv-assembly1_A  TM=9.230E-01  e=4.784E-23  Homo sapiens
  4z2a-assembly1_A  TM=9.332E-01  e=1.344E-22  Homo sapiens
  1p8j-assembly1_A  TM=9.209E-01  e=1.428E-22  Mus musculus
  1ot5-assembly2_B  TM=8.767E-01  e=1.304E-17  Saccharomyces cerevisiae
  1ciy-assembly1_A  TM=5.625E-01  e=1.060E-01  Bacillus thuringiensis

Solvent-accessible surface area (backbone atoms only — not comparable to full-atom values): 21495 Å² total; per-residue (Å²): 88,78,41,71,43,91,94,39,90,98,38,68,48,77,48,82,93,70,97,71,92,76,64,76,76,68,57,50,62,59,51,55,53,49,66,68,36,93,88,47,92,80,85,82,88,84,80,86,83,80,82,83,80,83,74,94,72,97,71,75,98,70,74,88,75,77,85,80,72,94,51,92,58,54,90,73,44,25,52,46,52,34,57,39,103,81,66,47,70,64,70,30,29,33,45,54,60,31,42,75,74,68,53,72,44,82,95,65,85,86,83,81,85,83,70,100,69,83,76,94,64,75,65,44,62,94,51,98,86,56,61,72,69,58,32,50,50,52,49,52,53,44,55,55,56,35,71,90,57,88,55,54,69,60,44,47,56,75,34,25,44,51,83,65,47,81,84,74,75,66,44,65,26,68,54,70,46,52,31,26,99,83,31,31,36,22,37,66,30,38,39,50,33,37,63,49,47,80,75,58,75,83,73,68,76,76,25,54,30,76,42,77,57,88,64,100,53,80,61,41,72,45,80,60,80,61,70,42,77,47,74,48,77,41,64,24,47,65,99,47,93,32,22,27,48,28,31,45,42,39,35,41,32,36,27,38,43,29,73,44,40,17,42,37,30,30,36,40,32,44,56,64,70,27,78,42,76,61,35,70,66,34,95,83,42,66,47,54,76,40,39,72,78,36,75,37,64,47,56,69,56,39,62,20,58,59,54,40,53,32,36,43,34,48,34,53,73,70,54,105,85,57,56,40,30,36,73,60,90,28,40,40,35,38,29,22,25,59,64,79,61,78,79,58,59,66,53,50,60,59,66,65,55,76,76,75,125

pLDDT: mean 73.11, std 19.89, range [27.81, 97.81]

Radius of gyration: 27.59 Å; Cα contacts (8 Å, |Δi|>4): 586; chains: 1; bounding box: 62×74×77 Å

Mean predicted aligned error: 16.03 Å

Sequence (357 aa):
MARQIPEFERHYTFVKLSSGSRNESEISDYSDRLKKDVKVKKVEYQTQVVREKRVNGYTKRSRANKISFNDELWKHQWYLGGNDSLGSPYHALKVNEVWRLGYTGNGIVVTVIADGMLIHFMISFKIEKYGTSSAASLASGIIALVLEAKDIQHLVAITSDPKPLDPTGWRVNGAGLIYNNKFGFGLMNAEAMVKKALNWTNVPPKSSCTVELLFERLPLTIFSLKPNFINFLTNGCKNTTNEVNIIEHVQVTLSISYPIRGYLEMLLISPSNSISKLLSQRKFDKSPRGFKNWEFSSVHFWGERPHGLWTLVIKAKVLLVCSLSLKDTQYFSYFGLKERNISQRNVDESLFNDSRN

InterPro domains:
  IPR002884 P domain [PF01483] (247-315)
  IPR002884 P domain [PS51829] (202-345)
  IPR008979 Galactose-binding-like domain superfamily [SSF49785] (194-316)
  IPR032815 Peptidase S8, pro-domain [PF16470] (3-54)
  IPR036852 Peptidase S8/S53 domain superfamily [G3DSA:3.40.50.200] (60-121)
  IPR036852 Peptidase S8/S53 domain superfamily [G3DSA:3.40.50.200] (125-201)
  IPR036852 Peptidase S8/S53 domain superfamily [SSF52743] (66-119)
  IPR036852 Peptidase S8/S53 domain superfamily [SSF52743] (130-200)